Protein AF-A0A8K1FXS6-F1 (afdb_monomer_lite)

InterPro domains:
  IPR003645 Follistatin-like, N-terminal [SM00274] (7-29)
  IPR003645 Follistatin-like, N-terminal [SM00274] (39-61)
  IPR003645 Follistatin-like, N-terminal [SM00274] (67-89)
  IPR003645 Follistatin-like, N-terminal [SM00274] (94-116)
  IPR003645 Follistatin-like, N-terminal [SM00274] (134-156)
  IPR003645 Follistatin-like, N-terminal [SM00274] (166-187)
  IPR036773 TGF-beta binding (TB) domain superfamily [G3DSA:3.90.290.10] (1-36)
  IPR036773 TGF-beta binding (TB) domain superfamily [G3DSA:3.90.290.10] (83-121)
  IPR036773 TGF-beta binding (TB) domain superfamily [G3DSA:3.90.290.10] (122-161)

Sequence (187 aa):
CVHQRPSCHDVQCAKDTTCQMVSGHPQCVQTKTSIRRPSCSDLHCPQGTQCQMTNGWPQCCVHQRPSCHDVQCPKDTRCQMTNGWPQCVHHPPSCQDIQCPKGYSCQMTNGWPRCVQTKTSIRRPSCHDVQRPSCRDVQCSKDTRCQMVTGWPRCVATKVTPRRPSCTDHHCPQETSCQMTNGWPQC

Foldseek 3Di:
DPPDQADCPPDDDDPQWDWDQDPRHTDTDRNPPPVPADAQVNDDAPPQWDWDQDPNHTDTHRPDADDQVNDDEDPQWGWDQDPSHTDTHHQADDQVNDDEPPQWHWDQDPNHIDTDGPPPPPPVCDPVNPDQADQPPDDDDPQWGWDQDPSHTDTDGDPPPPDQEDQVVDDDPPPDGWDADPSHTDD

Secondary structure (DSSP, 8-state):
---PPP-GGG--PPTTEEEEEETTEEEEEE-----PPP-TTS--PPTTEEEEEETTEEEEEESS---TTS--PPTTEEEEEETTEEEEEEPPP-TTS--PPTTEEEEEETTEEEEEEP--------TTTSPPP-GGG--PPTTEEEEEETTEEEEEE---PPPPP-TTS-PPPTT---EEETTEEE-

pLDDT: mean 78.09, std 11.08, range [41.69, 92.38]

Structure (mmCIF, N/CA/C/O backbone):
data_AF-A0A8K1FXS6-F1
#
_entry.id   AF-A0A8K1FXS6-F1
#
loop_
_atom_site.group_PDB
_atom_site.id
_atom_site.type_symbol
_atom_site.label_atom_id
_atom_site.label_alt_id
_atom_site.label_comp_id
_atom_site.label_asym_id
_atom_site.label_entity_id
_atom_site.label_seq_id
_atom_site.pdbx_PDB_ins_code
_atom_site.Cartn_x
_atom_site.Cartn_y
_atom_site.Cartn_z
_atom_site.occupancy
_atom_site.B_iso_or_equiv
_atom_site.auth_seq_id
_atom_site.auth_comp_id
_atom_site.auth_asym_id
_atom_site.auth_atom_id
_atom_site.pdbx_PDB_model_num
ATOM 1 N N . CYS A 1 1 ? 53.345 35.004 -63.870 1.00 41.69 1 CYS A N 1
ATOM 2 C CA . CYS A 1 1 ? 52.372 34.409 -62.929 1.00 41.69 1 CYS A CA 1
ATOM 3 C C . CYS A 1 1 ? 51.323 33.654 -63.733 1.00 41.69 1 CYS A C 1
ATOM 5 O O . CYS A 1 1 ? 50.548 34.297 -64.431 1.00 41.69 1 CYS A O 1
ATOM 7 N N . VAL A 1 2 ? 51.337 32.319 -63.718 1.00 46.56 2 VAL A N 1
ATOM 8 C CA . VAL A 1 2 ? 50.310 31.520 -64.405 1.00 46.56 2 VAL A CA 1
ATOM 9 C C . VAL A 1 2 ? 49.003 31.720 -63.640 1.00 46.56 2 VAL A C 1
ATOM 11 O O . VAL A 1 2 ? 48.918 31.352 -62.473 1.00 46.56 2 VAL A O 1
ATOM 14 N N . HIS A 1 3 ? 48.020 32.377 -64.255 1.00 48.41 3 HIS A N 1
ATOM 15 C CA . HIS A 1 3 ? 46.687 32.526 -63.673 1.00 48.41 3 HIS A CA 1
ATOM 16 C C . HIS A 1 3 ? 46.016 31.147 -63.640 1.00 48.41 3 HIS A C 1
ATOM 18 O O . HIS A 1 3 ? 45.453 30.700 -64.639 1.00 48.41 3 HIS A O 1
ATOM 24 N N . GLN A 1 4 ? 46.105 30.448 -62.506 1.00 59.00 4 GLN A N 1
ATOM 25 C CA . GLN A 1 4 ? 45.271 29.277 -62.256 1.00 59.00 4 GLN A CA 1
ATOM 26 C C . GLN A 1 4 ? 43.813 29.739 -62.225 1.00 59.00 4 GLN A C 1
ATOM 28 O O . GLN A 1 4 ? 43.447 30.639 -61.469 1.00 59.00 4 GLN A O 1
ATOM 33 N N . ARG A 1 5 ? 42.986 29.157 -63.099 1.00 63.69 5 ARG A N 1
ATOM 34 C CA . ARG A 1 5 ? 41.542 29.400 -63.098 1.00 63.69 5 ARG A CA 1
ATOM 35 C C . ARG A 1 5 ? 40.983 28.969 -61.736 1.00 63.69 5 ARG A C 1
ATOM 37 O O . ARG A 1 5 ? 41.208 27.818 -61.361 1.00 63.69 5 ARG A O 1
ATOM 44 N N . PRO A 1 6 ? 40.257 29.840 -61.014 1.00 69.75 6 PRO A N 1
ATOM 45 C CA . PRO A 1 6 ? 39.664 29.462 -59.740 1.00 69.75 6 PRO A CA 1
ATOM 46 C C . PRO A 1 6 ? 38.672 28.313 -59.966 1.00 69.75 6 PRO A C 1
ATOM 48 O O . PRO A 1 6 ? 37.778 28.405 -60.808 1.00 69.75 6 PRO A O 1
ATOM 51 N N . SER A 1 7 ? 38.877 27.203 -59.255 1.00 77.00 7 SER A N 1
ATOM 52 C CA . SER A 1 7 ? 38.075 25.983 -59.367 1.00 77.00 7 SER A CA 1
ATOM 53 C C . SER A 1 7 ? 37.846 25.372 -57.986 1.00 77.00 7 SER A C 1
ATOM 55 O O . SER A 1 7 ? 38.595 25.638 -57.049 1.00 77.00 7 SER A O 1
ATOM 57 N N . CYS A 1 8 ? 36.830 24.522 -57.858 1.00 81.75 8 CYS A N 1
ATOM 58 C CA . CYS A 1 8 ? 36.541 23.810 -56.613 1.00 81.75 8 CYS A CA 1
ATOM 59 C C . CYS A 1 8 ? 37.531 22.675 -56.289 1.00 81.75 8 CYS A C 1
ATOM 61 O O . CYS A 1 8 ? 37.320 21.973 -55.305 1.00 81.75 8 CYS A O 1
ATOM 63 N N . HIS A 1 9 ? 38.583 22.467 -57.093 1.00 78.25 9 HIS A N 1
ATOM 64 C CA . HIS A 1 9 ? 39.489 21.328 -56.927 1.00 78.25 9 HIS A CA 1
ATOM 65 C C . HIS A 1 9 ? 40.251 21.357 -55.591 1.00 78.25 9 HIS A C 1
ATOM 67 O O . HIS A 1 9 ? 40.415 20.307 -54.972 1.00 78.25 9 HIS A O 1
ATOM 73 N N . ASP A 1 10 ? 40.626 22.554 -55.131 1.00 74.25 10 ASP A N 1
ATOM 74 C CA . ASP A 1 10 ? 41.446 22.763 -53.929 1.00 74.25 10 ASP A CA 1
ATOM 75 C C . ASP A 1 10 ? 40.655 23.377 -52.756 1.00 74.25 10 ASP A C 1
ATOM 77 O O . ASP A 1 10 ? 41.226 23.764 -51.737 1.00 74.25 10 ASP A O 1
ATOM 81 N N . VAL A 1 11 ? 39.327 23.489 -52.880 1.00 78.81 11 VAL A N 1
ATOM 82 C CA . VAL A 1 11 ? 38.473 24.123 -51.864 1.00 78.81 11 VAL A CA 1
ATOM 83 C C . VAL A 1 11 ? 37.889 23.066 -50.931 1.00 78.81 11 VAL A C 1
ATOM 85 O O . VAL A 1 11 ? 36.995 22.307 -51.297 1.00 78.81 11 VAL A O 1
ATOM 88 N N . GLN A 1 12 ? 38.378 23.044 -49.694 1.00 81.06 12 GLN A N 1
ATOM 89 C CA . GLN A 1 12 ? 37.851 22.210 -48.614 1.00 81.06 12 GLN A CA 1
ATOM 90 C C . GLN A 1 12 ? 36.718 22.962 -47.901 1.00 81.06 12 GLN A C 1
ATOM 92 O O . GLN A 1 12 ? 36.955 23.962 -47.225 1.00 81.06 12 GLN A O 1
ATOM 97 N N . CYS A 1 13 ? 35.482 22.492 -48.056 1.00 81.75 13 CYS A N 1
ATOM 98 C CA . CYS A 1 13 ? 34.316 23.067 -47.388 1.00 81.75 13 CYS A CA 1
ATOM 99 C C . CYS A 1 13 ? 34.024 22.353 -46.053 1.00 81.75 13 CYS A C 1
ATOM 101 O O . CYS A 1 13 ? 34.351 21.180 -45.876 1.00 81.75 13 CYS A O 1
ATOM 103 N N . ALA A 1 14 ? 33.407 23.061 -45.100 1.00 75.19 14 ALA A N 1
ATOM 104 C CA . ALA A 1 14 ? 33.007 22.497 -43.808 1.00 75.19 14 ALA A CA 1
ATOM 105 C C . ALA A 1 14 ? 31.935 21.397 -43.968 1.00 75.19 14 ALA A C 1
ATOM 107 O O . ALA A 1 14 ? 31.250 21.321 -44.992 1.00 75.19 14 ALA A O 1
ATOM 108 N N . LYS A 1 15 ? 31.757 20.555 -42.940 1.00 64.50 15 LYS A N 1
ATOM 109 C CA . LYS A 1 15 ? 30.759 19.471 -42.937 1.00 64.50 15 LYS A CA 1
ATOM 110 C C . LYS A 1 15 ? 29.367 20.017 -43.309 1.00 64.50 15 LYS A C 1
ATOM 112 O O . LYS A 1 15 ? 28.972 21.072 -42.823 1.00 64.50 15 LYS A O 1
ATOM 117 N N . ASP A 1 16 ? 28.672 19.314 -44.204 1.00 69.81 16 ASP A N 1
ATOM 118 C CA . ASP A 1 16 ? 27.353 19.667 -44.763 1.00 69.81 16 ASP A CA 1
ATOM 119 C C . ASP A 1 16 ? 27.324 20.872 -45.732 1.00 69.81 16 ASP A C 1
ATOM 121 O O . ASP A 1 16 ? 26.258 21.339 -46.141 1.00 69.81 16 ASP A O 1
ATOM 125 N N . THR A 1 17 ? 28.480 21.323 -46.228 1.00 77.94 17 THR A N 1
ATOM 126 C CA . THR A 1 17 ? 28.589 22.315 -47.317 1.00 77.94 17 THR A CA 1
ATOM 127 C C . THR A 1 17 ? 29.333 21.734 -48.523 1.00 77.94 17 THR A C 1
ATOM 129 O O . THR A 1 17 ? 30.209 20.888 -48.367 1.00 77.94 17 THR A O 1
ATOM 132 N N . THR A 1 18 ? 28.980 22.163 -49.738 1.00 82.81 18 THR A N 1
ATOM 133 C CA . THR A 1 18 ? 29.603 21.684 -50.985 1.00 82.81 18 THR A CA 1
ATOM 134 C C . THR A 1 18 ? 30.122 22.871 -51.795 1.00 82.81 18 THR A C 1
ATOM 136 O O . THR A 1 18 ? 29.440 23.892 -51.897 1.00 82.81 18 THR A O 1
ATOM 139 N N . CYS A 1 19 ? 31.320 22.753 -52.382 1.00 83.75 19 CYS A N 1
ATOM 140 C CA . CYS A 1 19 ? 31.863 23.793 -53.258 1.00 83.75 19 CYS A CA 1
ATOM 141 C C . CYS A 1 19 ? 31.104 23.822 -54.589 1.00 83.75 19 CYS A C 1
ATOM 143 O O . CYS A 1 19 ? 31.014 22.809 -55.284 1.00 83.75 19 CYS A O 1
ATOM 145 N N . GLN A 1 20 ? 30.577 24.988 -54.954 1.00 83.56 20 GLN A N 1
ATOM 146 C CA . GLN A 1 20 ? 29.939 25.240 -56.243 1.00 83.56 20 GLN A CA 1
ATOM 147 C C . GLN A 1 20 ? 30.518 26.500 -56.888 1.00 83.56 20 GLN A C 1
ATOM 149 O O . GLN A 1 20 ? 30.886 27.452 -56.204 1.00 83.56 20 GLN A O 1
ATOM 154 N N . MET A 1 21 ? 30.583 26.519 -58.220 1.00 83.50 21 MET A N 1
ATOM 155 C CA . MET A 1 21 ? 30.962 27.717 -58.970 1.00 83.50 21 MET A CA 1
ATOM 156 C C . MET A 1 21 ? 29.757 28.657 -59.062 1.00 83.50 21 MET A C 1
ATOM 158 O O . MET A 1 21 ? 28.826 28.397 -59.823 1.00 83.50 21 MET A O 1
ATOM 162 N N . VAL A 1 22 ? 29.778 29.754 -58.308 1.00 81.19 22 VAL A N 1
ATOM 163 C CA . VAL A 1 22 ? 28.727 30.781 -58.303 1.00 81.19 22 VAL A CA 1
ATOM 164 C C . VAL A 1 22 ? 29.318 32.065 -58.873 1.00 81.19 22 VAL A C 1
ATOM 166 O O . VAL A 1 22 ? 30.341 32.554 -58.397 1.00 81.19 22 VAL A O 1
ATOM 169 N N . SER A 1 23 ? 28.715 32.596 -59.940 1.00 76.75 23 SER A N 1
ATOM 170 C CA . SER A 1 23 ? 29.189 33.817 -60.617 1.00 76.75 23 SER A CA 1
ATOM 171 C C . SER A 1 23 ? 30.688 33.782 -60.974 1.00 76.75 23 SER A C 1
ATOM 173 O O . SER A 1 23 ? 31.416 34.762 -60.815 1.00 76.75 23 SER A O 1
ATOM 175 N N . GLY A 1 24 ? 31.168 32.620 -61.429 1.00 77.06 24 GLY A N 1
ATOM 176 C CA . GLY A 1 24 ? 32.555 32.427 -61.859 1.00 77.06 24 GLY A CA 1
ATOM 177 C C . GLY A 1 24 ? 33.583 32.245 -60.736 1.00 77.06 24 GLY A C 1
ATOM 178 O O . GLY A 1 24 ? 34.765 32.135 -61.048 1.00 77.06 24 GLY A O 1
ATOM 179 N N . HIS A 1 25 ? 33.165 32.167 -59.467 1.00 80.88 25 HIS A N 1
ATOM 180 C CA . HIS A 1 25 ? 34.053 31.930 -58.322 1.00 80.88 25 HIS A CA 1
ATOM 181 C C . HIS A 1 25 ? 33.599 30.718 -57.489 1.00 80.88 25 HIS A C 1
ATOM 183 O O . HIS A 1 25 ? 32.394 30.494 -57.345 1.00 80.88 25 HIS A O 1
ATOM 189 N N . PRO A 1 26 ? 34.530 29.924 -56.928 1.00 86.00 26 PRO A N 1
ATOM 190 C CA . PRO A 1 26 ? 34.189 28.812 -56.053 1.00 86.00 26 PRO A CA 1
ATOM 191 C C . PRO A 1 26 ? 33.661 29.336 -54.712 1.00 86.00 26 PRO A C 1
ATOM 193 O O . PRO A 1 26 ? 34.324 30.119 -54.033 1.00 86.00 26 PRO A O 1
ATOM 196 N N . GLN A 1 27 ? 32.465 28.900 -54.325 1.00 84.81 27 GLN A N 1
ATOM 197 C CA . GLN A 1 27 ? 31.831 29.233 -53.052 1.00 84.81 27 GLN A CA 1
ATOM 198 C C . GLN A 1 27 ? 31.329 27.958 -52.366 1.00 84.81 27 GLN A C 1
ATOM 200 O O . GLN A 1 27 ? 30.696 27.111 -52.996 1.00 84.81 27 GLN A O 1
ATOM 205 N N . CYS A 1 28 ? 31.586 27.822 -51.062 1.00 85.81 28 CYS A N 1
ATOM 206 C CA . CYS A 1 28 ? 30.977 26.772 -50.248 1.00 85.81 28 CYS A CA 1
ATOM 207 C C . CYS A 1 28 ? 29.534 27.170 -49.942 1.00 85.81 28 CYS A C 1
ATOM 209 O O . CYS A 1 28 ? 29.283 28.063 -49.133 1.00 85.81 28 CYS A O 1
ATOM 211 N N . VAL A 1 29 ? 28.582 26.515 -50.596 1.00 82.25 29 VAL A N 1
ATOM 212 C CA . VAL A 1 29 ? 27.159 26.710 -50.319 1.00 82.25 29 VAL A CA 1
ATOM 213 C C . VAL A 1 29 ? 26.683 25.621 -49.369 1.00 82.25 29 VAL A C 1
ATOM 215 O O . VAL A 1 29 ? 27.203 24.501 -49.389 1.00 82.25 29 VAL A O 1
ATOM 218 N N . GLN A 1 30 ? 25.694 25.930 -48.525 1.00 76.44 30 GLN A N 1
ATOM 219 C CA . GLN A 1 30 ? 25.021 24.883 -47.761 1.00 76.44 30 GLN A CA 1
ATOM 220 C C . GLN A 1 30 ? 24.500 23.852 -48.747 1.00 76.44 30 GLN A C 1
ATOM 222 O O . GLN A 1 30 ? 23.707 24.166 -49.641 1.00 76.44 30 GLN A O 1
ATOM 227 N N . THR A 1 31 ? 24.955 22.614 -48.574 1.00 66.00 31 THR A N 1
ATOM 228 C CA . THR A 1 31 ? 24.268 21.483 -49.171 1.00 66.00 31 THR A CA 1
ATOM 229 C C . THR A 1 31 ? 22.906 21.571 -48.524 1.00 66.00 31 THR A C 1
ATOM 231 O O . THR A 1 31 ? 22.817 21.378 -47.315 1.00 66.00 31 THR A O 1
ATOM 234 N N . LYS A 1 32 ? 21.876 22.008 -49.264 1.00 55.59 32 LYS A N 1
ATOM 235 C CA . LYS A 1 32 ? 20.504 21.945 -48.769 1.00 55.59 32 LYS A CA 1
ATOM 236 C C . LYS A 1 32 ? 20.341 20.495 -48.373 1.00 55.59 32 LYS A C 1
ATOM 238 O O . LYS A 1 32 ? 20.227 19.640 -49.251 1.00 55.59 32 LYS A O 1
ATOM 243 N N . THR A 1 33 ? 20.450 20.219 -47.078 1.00 54.47 33 THR A N 1
ATOM 244 C CA . THR A 1 33 ? 20.120 18.938 -46.506 1.00 54.47 33 THR A CA 1
ATOM 245 C C . THR A 1 33 ? 18.697 18.772 -46.965 1.00 54.47 33 THR A C 1
ATOM 247 O O . THR A 1 33 ? 17.791 19.497 -46.549 1.00 54.47 33 THR A O 1
ATOM 250 N N . SER A 1 34 ? 18.533 17.928 -47.986 1.00 49.19 34 SER A N 1
ATOM 251 C CA . SER A 1 34 ? 17.238 17.428 -48.383 1.00 49.19 34 SER A CA 1
ATOM 252 C C . SER A 1 34 ? 16.535 17.173 -47.067 1.00 49.19 34 SER A C 1
ATOM 254 O O . SER A 1 34 ? 17.113 16.511 -46.201 1.00 49.19 34 SER A O 1
ATOM 256 N N . ILE A 1 35 ? 15.337 17.724 -46.901 1.00 55.84 35 ILE A N 1
ATOM 257 C CA . ILE A 1 35 ? 14.400 17.329 -45.854 1.00 55.84 35 ILE A CA 1
ATOM 258 C C . ILE A 1 35 ? 14.050 15.868 -46.176 1.00 55.84 35 ILE A C 1
ATOM 260 O O . ILE A 1 35 ? 12.980 15.536 -46.676 1.00 55.84 35 ILE A O 1
ATOM 264 N N . ARG A 1 36 ? 15.043 14.986 -46.070 1.00 65.44 36 ARG A N 1
ATOM 265 C CA . ARG A 1 36 ? 14.941 13.580 -46.356 1.00 65.44 36 ARG A CA 1
ATOM 266 C C . ARG A 1 36 ? 14.265 13.056 -45.119 1.00 65.44 36 ARG A C 1
ATOM 268 O O . ARG A 1 36 ? 14.726 13.281 -44.002 1.00 65.44 36 ARG A O 1
ATOM 275 N N . ARG A 1 37 ? 13.111 12.448 -45.345 1.00 67.25 37 ARG A N 1
ATOM 276 C CA . ARG A 1 37 ? 12.292 11.907 -44.279 1.00 67.25 37 ARG A CA 1
ATOM 277 C C . ARG A 1 37 ? 13.174 10.994 -43.420 1.00 67.25 37 ARG A C 1
ATOM 279 O O . ARG A 1 37 ? 13.813 10.108 -44.002 1.00 67.25 37 ARG A O 1
ATOM 286 N N . PRO A 1 38 ? 13.260 11.233 -42.099 1.00 74.94 38 PRO A N 1
ATOM 287 C CA . PRO A 1 38 ? 14.093 10.412 -41.239 1.00 74.94 38 PRO A CA 1
ATOM 288 C C . PRO A 1 38 ? 13.674 8.954 -41.399 1.00 74.94 38 PRO A C 1
ATOM 290 O O . PRO A 1 38 ? 12.505 8.651 -41.643 1.00 74.94 38 PRO A O 1
ATOM 293 N N . SER A 1 39 ? 14.647 8.061 -41.348 1.00 81.00 39 SER A N 1
ATOM 294 C CA . SER A 1 39 ? 14.469 6.625 -41.544 1.00 81.00 39 SER A CA 1
ATOM 295 C C . SER A 1 39 ? 14.984 5.867 -40.324 1.00 81.00 39 SER A C 1
ATOM 297 O O . SER A 1 39 ? 15.612 6.437 -39.438 1.00 81.00 39 SER A O 1
ATOM 299 N N . CYS A 1 40 ? 14.752 4.556 -40.268 1.00 83.50 40 CYS A N 1
ATOM 300 C CA . CYS A 1 40 ? 15.259 3.723 -39.174 1.00 83.50 40 CYS A CA 1
ATOM 301 C C . CYS A 1 40 ? 16.792 3.673 -39.063 1.00 83.50 40 CYS A C 1
ATOM 303 O O . CYS A 1 40 ? 17.306 3.275 -38.026 1.00 83.50 40 CYS A O 1
ATOM 305 N N . SER A 1 41 ? 17.520 4.098 -40.101 1.00 80.25 41 SER A N 1
ATOM 306 C CA . SER A 1 41 ? 18.969 4.326 -40.047 1.00 80.25 41 SER A CA 1
ATOM 307 C C . SER A 1 41 ? 19.364 5.475 -39.120 1.00 80.25 41 SER A C 1
ATOM 309 O O . SER A 1 41 ? 20.485 5.498 -38.626 1.00 80.25 41 SER A O 1
ATOM 311 N N . ASP A 1 42 ? 18.449 6.419 -38.901 1.00 81.44 42 ASP A N 1
ATOM 312 C CA . ASP A 1 42 ? 18.703 7.671 -38.189 1.00 81.44 42 ASP A CA 1
ATOM 313 C C . ASP A 1 42 ? 18.202 7.601 -36.731 1.00 81.44 42 ASP A C 1
ATOM 315 O O . ASP A 1 42 ? 18.420 8.525 -35.949 1.00 81.44 42 ASP A O 1
ATOM 319 N N . LEU A 1 43 ? 17.518 6.508 -36.359 1.00 81.31 43 LEU A N 1
ATOM 320 C CA . LEU A 1 43 ? 16.860 6.319 -35.068 1.00 81.31 43 LEU A CA 1
ATOM 321 C C . LEU A 1 43 ? 17.440 5.106 -34.329 1.00 81.31 43 LEU A C 1
ATOM 323 O O . LEU A 1 43 ? 17.215 3.960 -34.715 1.00 81.31 43 LEU A O 1
ATOM 327 N N . HIS A 1 44 ? 18.124 5.352 -33.212 1.00 83.69 44 HIS A N 1
ATOM 328 C CA . HIS A 1 44 ? 18.535 4.292 -32.292 1.00 83.69 44 HIS A CA 1
ATOM 329 C C . HIS A 1 44 ? 17.410 3.965 -31.308 1.00 83.69 44 HIS A C 1
ATOM 331 O O . HIS A 1 44 ? 17.036 4.788 -30.474 1.00 83.69 44 HIS A O 1
ATOM 337 N N . CYS A 1 45 ? 16.888 2.744 -31.399 1.00 83.81 45 CYS A N 1
ATOM 338 C CA . CYS A 1 45 ? 15.842 2.252 -30.514 1.00 83.81 45 CYS A CA 1
ATOM 339 C C . CYS A 1 45 ? 16.420 1.621 -29.231 1.00 83.81 45 CYS A C 1
ATOM 341 O O . CYS A 1 45 ? 17.462 0.962 -29.294 1.00 83.81 45 CYS A O 1
ATOM 343 N N . PRO A 1 46 ? 15.769 1.804 -28.065 1.00 77.94 46 PRO A N 1
ATOM 344 C CA . PRO A 1 46 ? 16.182 1.167 -26.816 1.00 77.94 46 PRO A CA 1
ATOM 345 C C . PRO A 1 46 ? 16.075 -0.364 -26.897 1.00 77.94 46 PRO A C 1
ATOM 347 O O . PRO A 1 46 ? 15.322 -0.910 -27.711 1.00 77.94 46 PRO A O 1
ATOM 350 N N . GLN A 1 47 ? 16.817 -1.069 -26.036 1.00 70.38 47 GLN A N 1
ATOM 351 C CA . GLN A 1 47 ? 16.807 -2.535 -26.006 1.00 70.38 47 GLN A CA 1
ATOM 352 C C . GLN A 1 47 ? 15.381 -3.093 -25.856 1.00 70.38 47 GLN A C 1
ATOM 354 O O . GLN A 1 47 ? 14.582 -2.577 -25.079 1.00 70.38 47 GLN A O 1
ATOM 359 N N . GLY A 1 48 ? 15.059 -4.135 -26.630 1.00 68.69 48 GLY A N 1
ATOM 360 C CA . GLY A 1 48 ? 13.719 -4.739 -26.680 1.00 68.69 48 GLY A CA 1
ATOM 361 C C . GLY A 1 48 ? 12.744 -4.076 -27.663 1.00 68.69 48 GLY A C 1
ATOM 362 O O . GLY A 1 48 ? 11.620 -4.552 -27.833 1.00 68.69 48 GLY A O 1
ATOM 363 N N . THR A 1 49 ? 13.164 -3.013 -28.356 1.00 80.00 49 THR A N 1
ATOM 364 C CA . THR A 1 49 ? 12.372 -2.366 -29.411 1.00 80.00 49 THR A CA 1
ATOM 365 C C . THR A 1 49 ? 13.087 -2.425 -30.760 1.00 80.00 49 THR A C 1
ATOM 367 O O . THR A 1 49 ? 14.313 -2.398 -30.836 1.00 80.00 49 THR A O 1
ATOM 370 N N . GLN A 1 50 ? 12.315 -2.534 -31.838 1.00 83.31 50 GLN A N 1
ATOM 371 C CA . GLN A 1 50 ? 12.790 -2.550 -33.214 1.00 83.31 50 GLN A CA 1
ATOM 372 C C . GLN A 1 50 ? 12.227 -1.339 -33.949 1.00 83.31 50 GLN A C 1
ATOM 374 O O . GLN A 1 50 ? 11.048 -1.013 -33.813 1.00 83.31 50 GLN A O 1
ATOM 379 N N . CYS A 1 51 ? 13.060 -0.677 -34.748 1.00 84.75 51 CYS A N 1
ATOM 380 C CA . CYS A 1 51 ? 12.570 0.405 -35.584 1.00 84.75 51 CYS A CA 1
ATOM 381 C C . CYS A 1 51 ? 11.728 -0.139 -36.743 1.00 84.75 51 CYS A C 1
ATOM 383 O O . CYS A 1 51 ? 12.165 -1.026 -37.479 1.00 84.75 51 CYS A O 1
ATOM 385 N N . GLN A 1 52 ? 10.546 0.438 -36.926 1.00 84.81 52 GLN A N 1
ATOM 386 C CA . GLN A 1 52 ? 9.645 0.173 -38.034 1.00 84.81 52 GLN A CA 1
ATOM 387 C C . GLN A 1 52 ? 9.190 1.499 -38.655 1.00 84.81 52 GLN A C 1
ATOM 389 O O . GLN A 1 52 ? 8.981 2.492 -37.963 1.00 84.81 52 GLN A O 1
ATOM 394 N N . MET A 1 53 ? 9.042 1.525 -39.980 1.00 86.25 53 MET A N 1
ATOM 395 C CA . MET A 1 53 ? 8.480 2.678 -40.685 1.00 86.25 53 MET A CA 1
ATOM 396 C C . MET A 1 53 ? 6.950 2.604 -40.645 1.00 86.25 53 MET A C 1
ATOM 398 O O . MET A 1 53 ?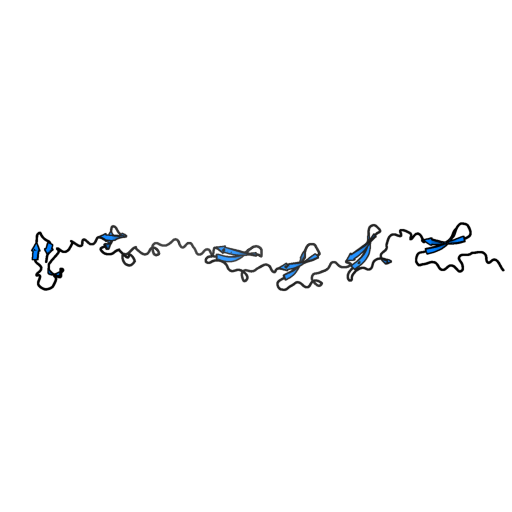 6.362 1.735 -41.288 1.00 86.25 53 MET A O 1
ATOM 402 N N . THR A 1 54 ? 6.303 3.537 -39.949 1.00 82.38 54 THR A N 1
ATOM 403 C CA . THR A 1 54 ? 4.838 3.61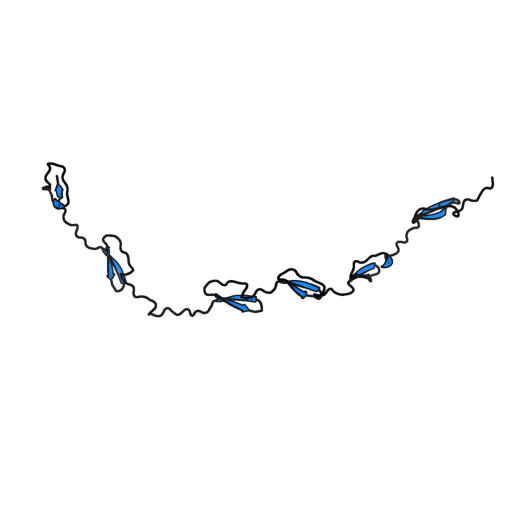2 -39.832 1.00 82.38 54 THR A CA 1
ATOM 404 C C . THR A 1 54 ? 4.356 4.978 -40.302 1.00 82.38 54 THR A C 1
ATOM 406 O O . THR A 1 54 ? 4.873 6.010 -39.881 1.00 82.38 54 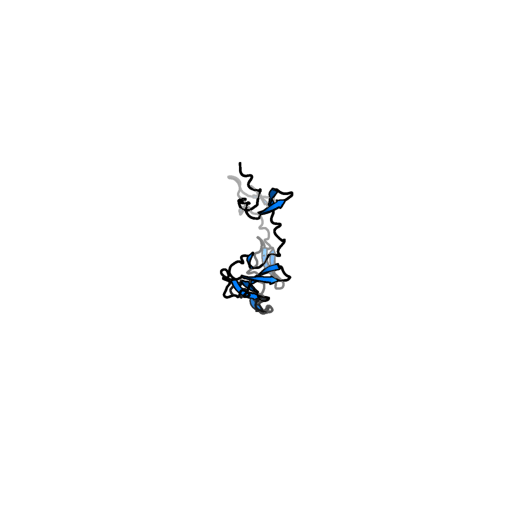THR A O 1
ATOM 409 N N . ASN A 1 55 ? 3.383 5.018 -41.219 1.00 82.06 55 ASN A N 1
ATOM 410 C CA . ASN A 1 55 ? 2.897 6.264 -41.839 1.00 82.06 55 ASN A CA 1
ATOM 411 C C . ASN A 1 55 ? 4.029 7.136 -42.424 1.00 82.06 55 ASN A C 1
ATOM 413 O O . ASN A 1 55 ? 3.941 8.364 -42.486 1.00 82.06 55 ASN A O 1
ATOM 417 N N . GLY A 1 56 ? 5.110 6.476 -42.850 1.00 79.50 56 GLY A N 1
ATOM 418 C CA . GLY A 1 56 ? 6.328 7.072 -43.384 1.00 79.50 56 GLY A CA 1
ATOM 419 C C . GLY A 1 56 ? 7.234 7.767 -42.362 1.00 79.50 56 GLY A C 1
ATOM 420 O O . GLY A 1 56 ? 8.146 8.470 -42.775 1.00 79.50 56 GLY A O 1
ATOM 421 N N . TRP A 1 57 ? 7.026 7.572 -41.062 1.00 81.44 57 TRP A N 1
ATOM 422 C CA . TRP A 1 57 ? 7.945 8.013 -40.010 1.00 81.44 57 TRP A CA 1
ATOM 423 C C . TRP A 1 57 ? 8.539 6.800 -39.273 1.00 81.44 57 TRP A C 1
ATOM 425 O O . TRP A 1 57 ? 7.838 5.801 -39.104 1.00 81.44 57 TRP A O 1
ATOM 435 N N . PRO A 1 58 ? 9.810 6.851 -38.840 1.00 87.12 58 PRO A N 1
ATOM 436 C CA . PRO A 1 58 ? 10.422 5.772 -38.081 1.00 87.12 58 PRO A CA 1
ATOM 437 C C . PRO A 1 58 ? 9.879 5.787 -36.648 1.00 87.12 58 PRO A C 1
ATOM 439 O O . PRO A 1 58 ? 9.878 6.824 -35.984 1.00 87.12 58 PRO A O 1
ATOM 442 N N . GLN A 1 59 ? 9.413 4.639 -36.166 1.00 83.88 59 GLN A N 1
ATOM 443 C CA . GLN A 1 59 ? 8.954 4.437 -34.795 1.00 83.88 59 GLN A CA 1
ATOM 444 C C . GLN A 1 59 ? 9.638 3.214 -34.188 1.00 83.88 59 GLN A C 1
ATOM 446 O O . GLN A 1 59 ? 9.779 2.184 -34.842 1.00 83.88 59 GLN A O 1
ATOM 451 N N . CYS A 1 60 ? 10.027 3.307 -32.918 1.00 86.12 60 CYS A N 1
ATOM 452 C CA . CYS A 1 60 ? 10.489 2.152 -32.156 1.00 86.12 60 CYS A CA 1
ATOM 453 C C . CYS A 1 60 ? 9.278 1.364 -31.657 1.00 86.12 60 CYS A C 1
ATOM 455 O O . CYS A 1 60 ? 8.580 1.788 -30.736 1.00 86.12 60 CYS A O 1
ATOM 457 N N . CYS A 1 61 ? 9.021 0.223 -32.282 1.00 78.88 61 CYS A N 1
ATOM 458 C CA . CYS A 1 61 ? 7.951 -0.686 -31.911 1.00 78.88 61 CYS A CA 1
ATOM 459 C C . CYS A 1 61 ? 8.515 -1.804 -31.037 1.00 78.88 61 CYS A C 1
ATOM 461 O O . CYS A 1 61 ? 9.607 -2.318 -31.272 1.00 78.88 61 CYS A O 1
ATOM 463 N N . VAL A 1 62 ? 7.775 -2.200 -30.008 1.00 74.31 62 VAL A N 1
ATOM 464 C CA . VAL A 1 62 ? 8.161 -3.348 -29.188 1.00 74.31 62 VAL A CA 1
ATOM 465 C C . VAL A 1 62 ? 7.916 -4.615 -30.017 1.00 74.31 62 VAL A C 1
ATOM 467 O O . VAL A 1 62 ? 6.779 -4.880 -30.402 1.00 74.31 62 VAL A O 1
ATOM 470 N N . HIS A 1 63 ? 8.973 -5.378 -30.316 1.00 65.44 63 HIS A N 1
ATOM 471 C CA . HIS A 1 63 ? 8.879 -6.589 -31.148 1.00 65.44 63 HIS A CA 1
ATOM 472 C C . HIS A 1 63 ? 8.119 -7.719 -30.429 1.00 65.44 63 HIS A C 1
ATOM 474 O O . HIS A 1 63 ? 7.476 -8.548 -31.068 1.00 65.44 63 HIS A O 1
ATOM 480 N N . GLN A 1 64 ? 8.157 -7.737 -29.092 1.00 65.88 64 GLN A N 1
ATOM 481 C CA . GLN A 1 64 ? 7.449 -8.708 -28.261 1.00 65.88 64 GLN A CA 1
ATOM 482 C C . GLN A 1 64 ? 6.727 -7.992 -27.129 1.00 65.88 64 GLN A C 1
ATOM 484 O O . GLN A 1 64 ? 7.343 -7.300 -26.324 1.00 65.88 64 GLN A O 1
ATOM 489 N N . ARG A 1 65 ? 5.404 -8.149 -27.072 1.00 69.38 65 ARG A N 1
ATOM 490 C CA . ARG A 1 65 ? 4.600 -7.623 -25.967 1.00 69.38 65 ARG A CA 1
ATOM 491 C C . ARG A 1 65 ? 5.195 -8.156 -24.655 1.00 69.38 65 ARG A C 1
ATOM 493 O O . ARG A 1 65 ? 5.316 -9.377 -24.546 1.00 69.38 65 ARG A O 1
ATOM 500 N N . PRO A 1 66 ? 5.580 -7.289 -23.701 1.00 74.00 66 PRO A N 1
ATOM 501 C CA . PRO A 1 66 ? 6.182 -7.753 -22.462 1.00 74.00 66 PRO A CA 1
ATOM 502 C C . PRO A 1 66 ? 5.219 -8.705 -21.757 1.00 74.00 66 PRO A C 1
ATOM 504 O O . PRO A 1 66 ? 3.998 -8.550 -21.832 1.00 74.00 66 PRO A O 1
ATOM 507 N N . SER A 1 67 ? 5.774 -9.712 -21.103 1.00 82.12 67 SER A N 1
ATOM 508 C CA . SER A 1 67 ? 5.036 -10.750 -20.399 1.00 82.12 67 SER A CA 1
ATOM 509 C C . SER A 1 67 ? 5.335 -10.695 -18.904 1.00 82.12 67 SER A C 1
ATOM 511 O O . SER A 1 67 ? 6.238 -9.994 -18.451 1.00 82.12 67 SER A O 1
ATOM 513 N N . CYS A 1 68 ? 4.604 -11.472 -18.107 1.00 87.06 68 CYS A N 1
ATOM 514 C CA . CYS A 1 68 ? 4.916 -11.606 -16.686 1.00 87.06 68 CYS A CA 1
ATOM 515 C C . CYS A 1 68 ? 6.257 -12.299 -16.395 1.00 87.06 68 CYS A C 1
ATOM 517 O O . CYS A 1 68 ? 6.702 -12.254 -15.253 1.00 87.06 68 CYS A O 1
ATOM 519 N N . HIS A 1 69 ? 6.911 -12.909 -17.392 1.00 82.69 69 HIS A N 1
ATOM 520 C CA . HIS A 1 69 ? 8.289 -13.386 -17.243 1.00 82.69 69 HIS A CA 1
ATOM 521 C C . HIS A 1 69 ? 9.306 -12.239 -17.231 1.00 82.69 69 HIS A C 1
ATOM 523 O O . HIS A 1 69 ? 10.361 -12.375 -16.620 1.00 82.69 69 HIS A O 1
ATOM 529 N N . ASP A 1 70 ? 8.967 -11.110 -17.855 1.00 81.44 70 ASP A N 1
ATOM 530 C CA . ASP A 1 70 ? 9.855 -9.956 -18.016 1.00 81.44 70 ASP A CA 1
ATOM 531 C C . ASP A 1 70 ? 9.696 -8.930 -16.879 1.00 81.44 70 ASP A C 1
ATOM 533 O O . ASP A 1 70 ? 10.432 -7.947 -16.812 1.00 81.44 70 ASP A O 1
ATOM 537 N N . VAL A 1 71 ? 8.716 -9.129 -15.987 1.00 83.75 71 VAL A N 1
ATOM 538 C CA . VAL A 1 71 ? 8.340 -8.171 -14.940 1.00 83.75 71 VAL A CA 1
ATOM 539 C C . VAL A 1 71 ? 8.528 -8.777 -13.557 1.00 83.75 71 VAL A C 1
ATOM 541 O O . VAL A 1 71 ? 7.842 -9.721 -13.167 1.00 83.75 71 VAL A O 1
ATOM 544 N N . GLN A 1 72 ? 9.410 -8.165 -12.770 1.00 88.00 72 GLN A N 1
ATOM 545 C CA . GLN A 1 72 ? 9.611 -8.511 -11.368 1.00 88.00 72 GLN A CA 1
ATOM 546 C C . GLN A 1 72 ? 8.764 -7.595 -10.483 1.00 88.00 72 GLN A C 1
ATOM 548 O O . GLN A 1 72 ? 9.027 -6.401 -10.355 1.00 88.00 72 GLN A O 1
ATOM 553 N N . CYS A 1 73 ? 7.712 -8.161 -9.895 1.00 89.06 73 CYS A N 1
ATOM 554 C CA . CYS A 1 73 ? 6.797 -7.423 -9.035 1.00 89.06 73 CYS A CA 1
ATOM 555 C C . CYS A 1 73 ? 7.336 -7.289 -7.597 1.00 89.06 73 CYS A C 1
ATOM 557 O O . CYS A 1 73 ? 8.007 -8.202 -7.107 1.00 89.06 73 CYS A O 1
ATOM 559 N N . PRO A 1 74 ? 7.050 -6.171 -6.901 1.00 86.44 74 PRO A N 1
ATOM 560 C CA . PRO A 1 74 ? 7.431 -5.980 -5.504 1.00 86.44 74 PRO A CA 1
ATOM 561 C C . PRO A 1 74 ? 6.775 -7.015 -4.578 1.00 86.44 74 PRO A C 1
ATOM 563 O O . PRO A 1 74 ? 5.796 -7.678 -4.938 1.00 86.44 74 PRO A O 1
ATOM 566 N N . LYS A 1 75 ? 7.312 -7.142 -3.359 1.00 78.75 75 LYS A N 1
ATOM 567 C CA . LYS A 1 75 ? 6.819 -8.089 -2.349 1.00 78.75 75 LYS A CA 1
ATOM 568 C C . LYS A 1 75 ? 5.303 -7.921 -2.138 1.00 78.75 75 LYS A C 1
ATOM 570 O O . LYS A 1 75 ? 4.790 -6.806 -2.176 1.00 78.75 75 LYS A O 1
ATOM 575 N N . ASP A 1 76 ? 4.601 -9.041 -1.980 1.00 78.38 76 ASP A N 1
ATOM 576 C CA . ASP A 1 76 ? 3.144 -9.126 -1.777 1.00 78.38 76 ASP A CA 1
ATOM 577 C C . ASP A 1 76 ? 2.268 -8.719 -2.983 1.00 78.38 76 ASP A C 1
ATOM 579 O O . ASP A 1 76 ? 1.036 -8.690 -2.891 1.00 78.38 76 ASP A O 1
ATOM 583 N N . THR A 1 77 ? 2.872 -8.518 -4.157 1.00 85.81 77 THR A N 1
ATOM 584 C CA . THR A 1 77 ? 2.165 -8.382 -5.440 1.00 85.81 77 THR A CA 1
ATOM 585 C C . THR A 1 77 ? 2.506 -9.541 -6.378 1.00 85.81 77 THR A C 1
ATOM 587 O O . THR A 1 77 ? 3.566 -10.154 -6.266 1.00 85.81 77 THR A O 1
ATOM 590 N N . ARG A 1 78 ? 1.598 -9.885 -7.294 1.00 87.31 78 ARG A N 1
ATOM 591 C CA . ARG A 1 78 ? 1.825 -10.877 -8.353 1.00 87.31 78 ARG A CA 1
ATOM 592 C C . ARG A 1 78 ? 1.665 -10.220 -9.714 1.00 87.31 78 ARG A C 1
ATOM 594 O O . ARG A 1 78 ? 0.835 -9.325 -9.866 1.00 87.31 78 ARG A O 1
ATOM 601 N N . CYS A 1 79 ? 2.397 -10.702 -10.711 1.00 88.31 79 CYS A N 1
ATOM 602 C CA . CYS A 1 79 ? 2.153 -10.271 -12.078 1.00 88.31 79 CYS A CA 1
ATOM 603 C C . CYS A 1 79 ? 0.894 -10.945 -12.639 1.00 88.31 79 CYS A C 1
ATOM 605 O O . CYS A 1 79 ? 0.716 -12.158 -12.515 1.00 88.31 79 CYS A O 1
ATOM 607 N N . GLN A 1 80 ? 0.028 -10.155 -13.265 1.00 89.31 80 GLN A N 1
ATOM 608 C CA . GLN A 1 80 ? -1.156 -10.597 -13.987 1.00 89.31 80 GLN A CA 1
ATOM 609 C C . GLN A 1 80 ? -1.204 -9.909 -15.354 1.00 89.31 80 GLN A C 1
ATOM 611 O O . GLN A 1 80 ? -0.940 -8.715 -15.469 1.00 89.31 80 GLN A O 1
ATOM 616 N N . MET A 1 81 ? -1.559 -10.658 -16.399 1.00 88.75 81 MET A N 1
ATOM 617 C CA . MET A 1 81 ? -1.788 -10.088 -17.727 1.00 88.75 81 MET A CA 1
ATOM 618 C C . MET A 1 81 ? -3.182 -9.453 -17.790 1.00 88.75 81 MET A C 1
ATOM 620 O O . MET A 1 81 ? -4.185 -10.159 -17.693 1.00 88.75 81 MET A O 1
ATOM 624 N N . THR A 1 82 ? -3.244 -8.143 -18.019 1.00 84.50 82 THR A N 1
ATOM 625 C CA . THR A 1 82 ? -4.488 -7.373 -18.169 1.00 84.50 82 THR A CA 1
ATOM 626 C C . THR A 1 82 ? -4.441 -6.604 -19.487 1.00 84.50 82 THR A C 1
ATOM 628 O O . THR A 1 82 ? -3.487 -5.879 -19.755 1.00 84.50 82 THR A O 1
ATOM 631 N N . ASN A 1 83 ? -5.450 -6.761 -20.351 1.00 83.44 83 ASN A N 1
ATOM 632 C CA . ASN A 1 83 ? -5.508 -6.109 -21.674 1.00 83.44 83 ASN A CA 1
ATOM 633 C C . ASN A 1 83 ? -4.247 -6.327 -22.545 1.00 83.44 83 ASN A C 1
ATOM 635 O O . ASN A 1 83 ? -3.847 -5.469 -23.336 1.00 83.44 83 ASN A O 1
ATOM 639 N N . GLY A 1 84 ? -3.606 -7.490 -22.396 1.00 80.56 84 GLY A N 1
ATOM 640 C CA . GLY A 1 84 ? -2.381 -7.842 -23.117 1.00 80.56 84 GLY A CA 1
ATOM 641 C C . GLY A 1 84 ? -1.113 -7.149 -22.608 1.00 80.56 84 GLY A C 1
ATOM 642 O O . GLY A 1 84 ? -0.122 -7.149 -23.331 1.00 80.56 84 GLY A O 1
ATOM 643 N N . TRP A 1 85 ? -1.134 -6.571 -21.404 1.00 83.12 85 TRP A N 1
ATOM 644 C CA . TRP A 1 85 ? 0.031 -5.992 -20.734 1.00 83.12 85 TRP A CA 1
ATOM 645 C C . TRP A 1 85 ? 0.201 -6.578 -19.322 1.00 83.12 85 TRP A C 1
ATOM 647 O O . TRP A 1 85 ? -0.800 -6.828 -18.648 1.00 83.12 85 TRP A O 1
ATOM 657 N N . PRO A 1 86 ? 1.440 -6.804 -18.855 1.00 89.75 86 PRO A N 1
ATOM 658 C CA . PRO A 1 86 ? 1.705 -7.294 -17.510 1.00 89.75 86 PRO A CA 1
ATOM 659 C C . PRO A 1 86 ? 1.491 -6.169 -16.490 1.00 89.75 86 PRO A C 1
ATOM 661 O O . PRO A 1 86 ? 1.987 -5.056 -16.658 1.00 89.75 86 PRO A O 1
ATOM 664 N N . GLN A 1 87 ? 0.758 -6.459 -15.419 1.00 88.88 87 GLN A N 1
ATOM 665 C CA . GLN A 1 87 ? 0.522 -5.554 -14.296 1.00 88.88 87 GLN A CA 1
ATOM 666 C C . GLN A 1 87 ? 0.803 -6.268 -12.975 1.00 88.88 87 GLN A C 1
ATOM 668 O O . GLN A 1 87 ? 0.389 -7.409 -12.778 1.00 88.88 87 GLN A O 1
ATOM 673 N N . CYS A 1 88 ? 1.470 -5.584 -12.046 1.00 90.12 88 CYS A N 1
ATOM 674 C CA . CYS A 1 88 ? 1.631 -6.069 -10.679 1.00 90.12 88 CYS A CA 1
ATOM 675 C C . CYS A 1 88 ? 0.382 -5.728 -9.866 1.00 90.12 88 CYS A C 1
ATOM 677 O O . CYS A 1 88 ? 0.074 -4.556 -9.655 1.00 90.12 88 CYS A O 1
ATOM 679 N N . VAL A 1 89 ? -0.336 -6.750 -9.412 1.00 88.44 89 VAL A N 1
ATOM 680 C CA . VAL A 1 89 ? -1.551 -6.610 -8.603 1.00 88.44 89 VAL A CA 1
ATOM 681 C C . VAL A 1 89 ? -1.320 -7.183 -7.212 1.00 88.44 89 VAL A C 1
ATOM 683 O O . VAL A 1 89 ? -0.598 -8.167 -7.045 1.00 88.44 89 VAL A O 1
ATOM 686 N N . HIS A 1 90 ? -1.931 -6.580 -6.196 1.00 84.12 90 HIS A N 1
ATOM 687 C CA . HIS A 1 90 ? -1.885 -7.128 -4.843 1.00 84.12 90 HIS A CA 1
ATOM 688 C C . HIS A 1 90 ? -2.588 -8.483 -4.782 1.00 84.12 90 HIS A C 1
ATOM 690 O O . HIS A 1 90 ? -3.553 -8.739 -5.509 1.00 84.12 90 HIS A O 1
ATOM 696 N N . HIS A 1 91 ? -2.107 -9.356 -3.897 1.00 75.12 91 HIS A N 1
ATOM 697 C CA . HIS A 1 91 ? -2.854 -10.559 -3.564 1.00 75.12 91 HIS A CA 1
ATOM 698 C C . HIS A 1 91 ? -4.238 -10.149 -3.042 1.00 75.12 91 HIS A C 1
ATOM 700 O O . HIS A 1 91 ? -4.317 -9.250 -2.201 1.00 75.12 91 HIS A O 1
ATOM 706 N N . PRO A 1 92 ? -5.328 -10.768 -3.535 1.00 72.00 92 PRO A N 1
ATOM 707 C CA . PRO A 1 92 ? -6.633 -10.572 -2.931 1.00 72.00 92 PRO A CA 1
ATOM 708 C C . PRO A 1 92 ? -6.517 -10.921 -1.443 1.00 72.00 92 PRO A C 1
ATOM 710 O O . PRO A 1 92 ? -5.985 -11.994 -1.137 1.00 72.00 92 PRO A O 1
ATOM 713 N N . PRO A 1 93 ? -6.962 -10.041 -0.531 1.00 79.12 93 PRO A N 1
ATOM 714 C CA . PRO A 1 93 ? -6.916 -10.336 0.891 1.00 79.12 93 PRO A CA 1
ATOM 715 C C . PRO A 1 93 ? -7.742 -11.593 1.178 1.00 79.12 93 PRO A C 1
ATOM 717 O O . PRO A 1 93 ? -8.714 -11.898 0.488 1.00 79.12 93 PRO A O 1
ATOM 720 N N . SER A 1 94 ? -7.358 -12.333 2.203 1.00 86.31 94 SER A N 1
ATOM 721 C CA . SER A 1 94 ? -8.036 -13.534 2.671 1.00 86.31 94 SER A CA 1
ATOM 722 C C . SER A 1 94 ? -8.638 -13.307 4.057 1.00 86.31 94 SER A C 1
ATOM 724 O O . SER A 1 94 ? -8.414 -12.286 4.707 1.00 86.31 94 SER A O 1
ATOM 726 N N . CYS A 1 95 ? -9.395 -14.284 4.555 1.00 88.94 95 CYS A N 1
ATOM 727 C CA . CYS A 1 95 ? -9.891 -14.244 5.930 1.00 88.94 95 CYS A CA 1
ATOM 728 C C . CYS A 1 95 ? -8.791 -14.338 6.999 1.00 88.94 95 CYS A C 1
ATOM 730 O O . CYS A 1 95 ? -9.081 -14.089 8.163 1.00 88.94 95 CYS A O 1
ATOM 732 N N . GLN A 1 96 ? -7.557 -14.699 6.629 1.00 85.25 96 GLN A N 1
ATOM 733 C CA . GLN A 1 96 ? -6.409 -14.662 7.540 1.00 85.25 96 GLN A CA 1
ATOM 734 C C . GLN A 1 96 ? -5.865 -13.236 7.700 1.00 85.25 96 GLN A C 1
ATOM 736 O O . GLN A 1 96 ? -5.292 -12.912 8.736 1.00 85.25 96 GLN A O 1
ATOM 741 N N . ASP A 1 97 ? -6.097 -12.379 6.702 1.00 85.62 97 ASP A N 1
ATOM 742 C CA . ASP A 1 97 ? -5.562 -11.017 6.641 1.00 85.62 97 ASP A CA 1
ATOM 743 C C . ASP A 1 97 ? -6.472 -9.984 7.322 1.00 85.62 97 ASP A C 1
ATOM 745 O O . ASP A 1 97 ? -6.081 -8.830 7.491 1.00 85.62 97 ASP A O 1
ATOM 749 N N . ILE A 1 98 ? -7.695 -10.370 7.712 1.00 87.81 98 ILE A N 1
ATOM 750 C CA . ILE A 1 98 ? -8.677 -9.460 8.311 1.00 87.81 98 ILE A CA 1
ATOM 751 C C . ILE A 1 98 ? -9.195 -9.973 9.655 1.00 87.81 98 ILE A C 1
ATOM 753 O O . ILE A 1 98 ? -9.426 -11.164 9.846 1.00 87.81 98 ILE A O 1
ATOM 757 N N . GLN A 1 99 ? -9.438 -9.048 10.583 1.00 90.44 99 GLN A N 1
ATOM 758 C CA . GLN A 1 99 ? -10.029 -9.340 11.888 1.00 90.44 99 GLN A CA 1
ATOM 759 C C . GLN A 1 99 ? -11.477 -8.850 11.927 1.00 90.44 99 GLN A C 1
ATOM 761 O O . GLN A 1 99 ? -11.740 -7.657 11.771 1.00 90.44 99 GLN A O 1
ATOM 766 N N . CYS A 1 100 ? -12.422 -9.768 12.139 1.00 90.56 100 CYS A N 1
ATOM 767 C CA . CYS A 1 100 ? -13.837 -9.425 12.261 1.00 90.56 100 CYS A CA 1
ATOM 768 C C . CYS A 1 100 ? -14.209 -9.056 13.711 1.00 90.56 100 CYS A C 1
ATOM 770 O O . CYS A 1 100 ? -13.678 -9.643 14.656 1.00 90.56 100 CYS A O 1
ATOM 772 N N . PRO A 1 101 ? -15.143 -8.109 13.916 1.00 86.75 101 PRO A N 1
ATOM 773 C CA . PRO A 1 101 ? -15.635 -7.758 15.246 1.00 86.75 101 PRO A CA 1
ATOM 774 C C . PRO A 1 101 ? -16.359 -8.933 15.926 1.00 86.75 101 PRO A C 1
ATOM 776 O O . PRO A 1 101 ? -16.840 -9.859 15.269 1.00 86.75 101 PRO A O 1
ATOM 779 N N . LYS A 1 102 ? -16.478 -8.888 17.263 1.00 81.12 102 LYS A N 1
ATOM 780 C CA . LYS A 1 102 ? -17.165 -9.933 18.047 1.00 81.12 102 LYS A CA 1
ATOM 781 C C . LYS A 1 102 ? -18.591 -10.165 17.524 1.00 81.12 102 LYS A C 1
ATOM 783 O O . LYS A 1 102 ? -19.355 -9.217 17.367 1.00 81.12 102 LYS A O 1
ATOM 788 N N . GLY A 1 103 ? -18.951 -11.429 17.288 1.00 83.12 103 GLY A N 1
ATOM 789 C CA . GLY A 1 103 ? -20.254 -11.820 16.728 1.00 83.12 103 GLY A CA 1
ATOM 790 C C . GLY 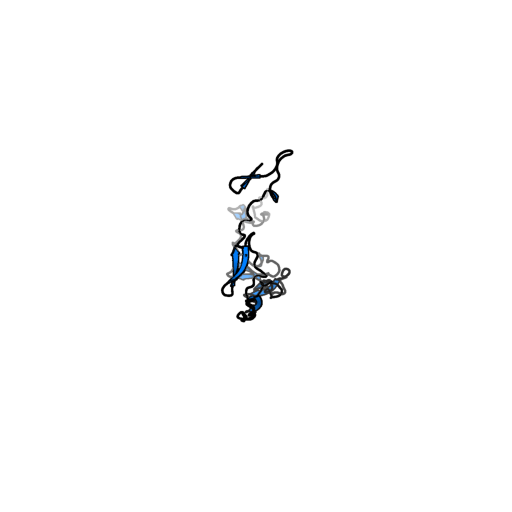A 1 103 ? -20.321 -11.838 15.193 1.00 83.12 103 GLY A C 1
ATOM 791 O O . GLY A 1 103 ? -21.398 -12.051 14.634 1.00 83.12 103 GLY A O 1
ATOM 792 N N . TYR A 1 104 ? -19.191 -11.638 14.510 1.00 88.75 104 TYR A N 1
ATOM 793 C CA . TYR A 1 104 ? -19.051 -11.800 13.066 1.00 88.75 104 TYR A CA 1
ATOM 794 C C . TYR A 1 104 ? -17.962 -12.834 12.759 1.00 88.75 104 TYR A C 1
ATOM 796 O O . TYR A 1 104 ? -16.937 -12.890 13.432 1.00 88.75 104 TYR A O 1
ATOM 804 N N . SER A 1 105 ? -18.176 -13.642 11.725 1.00 90.19 105 SER A N 1
ATOM 805 C CA . SER A 1 105 ? -17.192 -14.575 11.172 1.00 90.19 105 SER A CA 1
ATOM 806 C C . SER A 1 105 ? -16.777 -14.117 9.785 1.00 90.19 105 SER A C 1
ATOM 808 O O . SER A 1 105 ? -17.614 -13.651 9.010 1.00 90.19 105 SER A O 1
ATOM 810 N N . CYS A 1 106 ? -15.503 -14.284 9.444 1.00 91.44 106 CYS A N 1
ATOM 811 C CA . CYS A 1 106 ? -15.060 -14.032 8.082 1.00 91.44 106 CYS A CA 1
ATOM 812 C C . CYS A 1 106 ? -15.514 -15.153 7.140 1.00 91.44 106 CYS A C 1
ATOM 814 O O . CYS A 1 106 ? -15.366 -16.334 7.448 1.00 91.44 106 CYS A O 1
ATOM 816 N N . GLN A 1 107 ? -16.037 -14.771 5.979 1.00 91.31 107 GLN A N 1
ATOM 817 C CA . GLN A 1 107 ? -16.418 -15.667 4.898 1.00 91.31 107 GLN A CA 1
ATOM 818 C C . GLN A 1 107 ? -15.923 -15.110 3.558 1.00 91.31 107 GLN A C 1
ATOM 820 O O . GLN A 1 107 ? -16.121 -13.935 3.245 1.00 91.31 107 GLN A O 1
ATOM 825 N N . MET A 1 108 ? -15.315 -15.964 2.733 1.00 91.06 108 MET A N 1
ATOM 826 C CA . MET A 1 108 ? -14.942 -15.607 1.362 1.00 91.06 108 MET A CA 1
ATOM 827 C C . MET A 1 108 ? -16.194 -15.554 0.479 1.00 91.06 108 MET A C 1
ATOM 829 O O . MET A 1 108 ? -16.906 -16.546 0.347 1.00 91.06 108 MET A O 1
ATOM 833 N N . THR A 1 109 ? -16.468 -14.400 -0.132 1.00 86.69 109 THR A N 1
ATOM 834 C CA . THR A 1 109 ? -17.584 -14.189 -1.067 1.00 86.69 109 THR A CA 1
ATOM 835 C C . THR A 1 109 ? -17.053 -13.523 -2.333 1.00 86.69 109 THR A C 1
ATOM 837 O O . THR A 1 109 ? -16.438 -12.465 -2.251 1.00 86.69 109 THR A O 1
ATOM 840 N N . ASN A 1 110 ? -17.286 -14.119 -3.507 1.00 84.88 110 ASN A N 1
ATOM 841 C CA . ASN A 1 110 ? -16.800 -13.610 -4.803 1.00 84.88 110 ASN A CA 1
ATOM 842 C C . ASN A 1 110 ? -15.285 -13.320 -4.830 1.00 84.88 110 ASN A C 1
ATOM 844 O O . ASN A 1 110 ? -14.845 -12.336 -5.417 1.00 84.88 110 ASN A O 1
ATOM 848 N N . GLY A 1 111 ? -14.486 -14.154 -4.159 1.00 80.56 111 GLY A N 1
ATOM 849 C CA . GLY A 1 111 ? -13.031 -13.982 -4.091 1.00 80.56 111 GLY A CA 1
ATOM 850 C C . GLY A 1 111 ? -12.546 -12.890 -3.130 1.00 80.56 111 GLY A C 1
ATOM 851 O O . GLY A 1 111 ? -11.348 -12.637 -3.094 1.00 80.56 111 GLY A O 1
ATOM 852 N N . TRP A 1 112 ? -13.437 -12.286 -2.334 1.00 85.00 112 TRP A N 1
ATOM 853 C CA . TRP A 1 112 ? -13.101 -11.267 -1.334 1.00 85.00 112 TRP A CA 1
ATOM 854 C C . TRP A 1 112 ? -13.570 -11.667 0.075 1.00 85.00 112 TRP A C 1
ATOM 856 O O . TRP A 1 112 ? -14.648 -12.257 0.219 1.00 85.00 112 TRP A O 1
ATOM 866 N N . PRO A 1 113 ? -12.808 -11.344 1.133 1.00 92.38 113 PRO A N 1
ATOM 867 C CA . PRO A 1 113 ? -13.158 -11.689 2.501 1.00 92.38 113 PRO A CA 1
ATOM 868 C C . PRO A 1 113 ? -14.208 -10.704 3.027 1.00 92.38 113 PRO A C 1
ATOM 870 O O . PRO A 1 113 ? -14.066 -9.488 2.905 1.00 92.38 113 PRO A O 1
ATOM 873 N N . ARG A 1 114 ? -15.292 -11.224 3.609 1.00 90.75 114 ARG A N 1
ATOM 874 C CA . ARG A 1 114 ? -16.382 -10.426 4.187 1.00 90.75 114 ARG A CA 1
ATOM 875 C C . ARG A 1 114 ? -16.686 -10.894 5.603 1.00 90.75 114 ARG A C 1
ATOM 877 O O . ARG A 1 114 ? -16.851 -12.087 5.834 1.00 90.75 114 ARG A O 1
ATOM 884 N N . CYS A 1 115 ? -16.830 -9.960 6.539 1.00 91.38 115 CYS A N 1
ATOM 885 C CA . CYS A 1 115 ? -17.353 -10.267 7.867 1.00 91.38 115 CYS A CA 1
ATOM 886 C C . CYS A 1 115 ? -18.873 -10.413 7.790 1.00 91.38 115 CYS A C 1
ATOM 888 O O . CYS A 1 115 ? -19.589 -9.440 7.557 1.00 91.38 115 CYS A O 1
ATOM 890 N N . VAL A 1 116 ? -19.364 -11.631 7.976 1.00 90.50 116 VAL A N 1
ATOM 891 C CA . VAL A 1 116 ? -20.794 -11.933 8.049 1.00 90.50 116 VAL A CA 1
ATOM 892 C C . VAL A 1 116 ? -21.172 -12.169 9.500 1.00 90.50 116 VAL A C 1
ATOM 894 O O . VAL A 1 116 ? -20.389 -12.720 10.270 1.00 90.50 116 VAL A O 1
ATOM 897 N N . GLN A 1 117 ? -22.358 -11.723 9.900 1.00 85.81 117 GLN A N 1
ATOM 898 C CA . GLN A 1 117 ? -22.833 -11.944 11.259 1.00 85.81 117 GLN A CA 1
ATOM 899 C C . GLN A 1 117 ? -22.916 -13.452 11.491 1.00 85.81 117 GLN A C 1
ATOM 901 O O . GLN A 1 117 ? -23.635 -14.151 10.768 1.00 85.81 117 GLN A O 1
ATOM 906 N N . THR A 1 118 ? -22.182 -13.970 12.480 1.00 74.94 118 THR A N 1
ATOM 907 C CA . THR A 1 118 ? -22.421 -15.347 12.903 1.00 74.94 118 THR A CA 1
ATOM 908 C C . THR A 1 118 ? -23.855 -15.371 13.379 1.00 74.94 118 THR A C 1
ATOM 910 O O . THR A 1 118 ? -24.198 -14.640 14.308 1.00 74.94 118 THR A O 1
ATOM 913 N N . LYS A 1 119 ? -24.696 -16.193 12.749 1.00 61.91 119 LYS A N 1
ATOM 914 C CA . LYS A 1 119 ? -25.990 -16.578 13.307 1.00 61.91 119 LYS A CA 1
ATOM 915 C C . LYS A 1 119 ? -25.726 -17.416 14.562 1.00 61.91 119 LYS A C 1
ATOM 917 O O . LYS A 1 119 ? -26.075 -18.589 14.619 1.00 61.91 119 LYS A O 1
ATOM 922 N N . THR A 1 120 ? -25.100 -16.837 15.586 1.00 56.25 120 THR A N 1
ATOM 923 C CA . THR A 1 120 ? -25.466 -17.199 16.940 1.00 56.25 120 THR A CA 1
ATOM 924 C C . THR A 1 120 ? -26.950 -16.918 16.958 1.00 56.25 120 THR A C 1
ATOM 926 O O . THR A 1 120 ? -27.382 -15.793 16.698 1.00 56.25 120 THR A O 1
ATOM 929 N N . SER A 1 121 ? -27.750 -17.979 17.080 1.00 50.75 121 SER A N 1
ATOM 930 C CA . SER A 1 121 ? -29.176 -17.823 17.300 1.00 50.75 121 SER A CA 1
ATOM 931 C C . SER A 1 121 ? -29.310 -16.675 18.286 1.00 50.75 121 SER A C 1
ATOM 933 O O . SER A 1 121 ? -28.663 -16.715 19.339 1.00 50.75 121 SER A O 1
ATOM 935 N N . ILE A 1 122 ? -30.103 -15.658 17.960 1.00 55.12 122 ILE A N 1
ATOM 936 C CA . ILE A 1 122 ? -30.770 -14.913 19.014 1.00 55.12 122 ILE A CA 1
ATOM 937 C C . ILE A 1 122 ? -31.530 -16.020 19.734 1.00 55.12 122 ILE A C 1
ATOM 939 O O . ILE A 1 122 ? -32.602 -16.438 19.297 1.00 55.12 122 ILE A O 1
ATOM 943 N N . ARG A 1 123 ? -30.880 -16.645 20.721 1.00 52.88 123 ARG A N 1
ATOM 944 C CA . ARG A 1 123 ? -31.500 -17.624 21.578 1.00 52.88 123 ARG A CA 1
ATOM 945 C C . ARG A 1 123 ? -32.478 -16.726 22.286 1.00 52.88 123 ARG A C 1
ATOM 947 O O . ARG A 1 123 ? -32.074 -15.870 23.067 1.00 52.88 123 ARG A O 1
ATOM 954 N N . ARG A 1 124 ? -33.726 -16.779 21.823 1.00 52.91 124 ARG A N 1
ATOM 955 C CA . ARG A 1 124 ? -34.842 -16.058 22.414 1.00 52.91 124 ARG A CA 1
ATOM 956 C C . ARG A 1 124 ? -34.669 -16.293 23.913 1.00 52.91 124 ARG A C 1
ATOM 958 O O . ARG A 1 124 ? -34.651 -17.477 24.260 1.00 52.91 124 ARG A O 1
ATOM 965 N N . PRO A 1 125 ? -34.388 -15.259 24.734 1.00 51.81 125 PRO A N 1
ATOM 966 C CA . PRO A 1 125 ? -34.070 -15.482 26.134 1.00 51.81 125 PRO A CA 1
ATOM 967 C C . PRO A 1 125 ? -35.197 -16.335 26.694 1.00 51.81 125 PRO A C 1
ATOM 969 O O . PRO A 1 125 ? -36.372 -15.967 26.608 1.00 51.81 125 PRO A O 1
ATOM 972 N N . SER A 1 126 ? -34.850 -17.558 27.085 1.00 52.97 126 SER A N 1
ATOM 973 C CA . SER A 1 126 ? -35.833 -18.498 27.595 1.00 52.97 126 SER A CA 1
ATOM 974 C C . SER A 1 126 ? -36.247 -17.992 28.973 1.00 52.97 126 SER A C 1
ATOM 976 O O . SER A 1 126 ? -35.500 -17.249 29.608 1.00 52.97 126 SER A O 1
ATOM 978 N N . CYS A 1 127 ? -37.407 -18.388 29.495 1.00 59.28 127 CYS A N 1
ATOM 979 C CA . CYS A 1 127 ? -37.840 -17.966 30.836 1.00 59.28 127 CYS A CA 1
ATOM 980 C C . CYS A 1 127 ? -36.833 -18.339 31.950 1.00 59.28 127 CYS A C 1
ATOM 982 O O . CYS A 1 127 ? -36.929 -17.821 33.057 1.00 59.28 127 CYS A O 1
ATOM 984 N N . HIS A 1 128 ? -35.862 -19.208 31.648 1.00 58.03 128 HIS A N 1
ATOM 985 C CA . HIS A 1 128 ? -34.731 -19.561 32.508 1.00 58.03 128 HIS A CA 1
ATOM 986 C C . HIS A 1 128 ? -33.591 -18.526 32.528 1.00 58.03 128 HIS A C 1
ATOM 988 O O . HIS A 1 128 ? -32.835 -18.504 33.493 1.00 58.03 128 HIS A O 1
ATOM 994 N N . ASP A 1 129 ? -33.474 -17.675 31.502 1.00 55.47 129 ASP A N 1
ATOM 995 C CA . ASP A 1 129 ? -32.428 -16.646 31.387 1.00 55.47 129 ASP A CA 1
ATOM 996 C C . ASP A 1 129 ? -32.821 -15.342 32.111 1.00 55.47 129 ASP A C 1
ATOM 998 O O . ASP A 1 129 ? -31.974 -14.498 32.402 1.00 55.47 129 ASP A O 1
ATOM 1002 N N . VAL A 1 130 ? -34.108 -15.173 32.437 1.00 59.69 130 VAL A N 1
ATOM 1003 C CA . VAL A 1 130 ? -34.595 -14.081 33.289 1.00 59.69 130 VAL A CA 1
ATOM 1004 C C . VAL A 1 130 ? -34.483 -14.532 34.739 1.00 59.69 130 VAL A C 1
ATOM 1006 O O . VAL A 1 130 ? -35.390 -15.141 35.307 1.00 59.69 130 VAL A O 1
ATOM 1009 N N . GLN A 1 131 ? -33.334 -14.251 35.343 1.00 64.81 131 GLN A N 1
ATOM 1010 C CA . GLN A 1 131 ? -33.121 -14.477 36.766 1.00 64.81 131 GLN A CA 1
ATOM 1011 C C . GLN A 1 131 ? -34.205 -13.723 37.554 1.00 64.81 131 GLN A C 1
ATOM 1013 O O . GLN A 1 131 ? -34.419 -12.527 37.348 1.00 64.81 131 GLN A O 1
ATOM 1018 N N . ARG A 1 132 ? -34.946 -14.436 38.416 1.00 67.88 132 ARG A N 1
ATOM 1019 C CA . ARG A 1 132 ? -36.042 -13.847 39.199 1.00 67.88 132 ARG A CA 1
ATOM 1020 C C . ARG A 1 132 ? -35.490 -12.655 40.002 1.00 67.88 132 ARG A C 1
ATOM 1022 O O . ARG A 1 132 ? -34.586 -12.873 40.811 1.00 67.88 132 ARG A O 1
ATOM 1029 N N . PRO A 1 133 ? -36.034 -11.436 39.835 1.00 73.75 133 PRO A N 1
ATOM 1030 C CA . PRO A 1 133 ? -35.542 -10.264 40.549 1.00 73.75 133 PRO A CA 1
ATOM 1031 C C . PRO A 1 133 ? -35.662 -10.477 42.065 1.00 73.75 133 PRO A C 1
ATOM 1033 O O . PRO A 1 133 ? -36.695 -10.928 42.565 1.00 73.75 133 PRO A O 1
ATOM 1036 N N . SER A 1 134 ? -34.577 -10.194 42.788 1.00 80.44 134 SER A N 1
ATOM 1037 C CA . SER A 1 134 ? -34.411 -10.488 44.214 1.00 80.44 134 SER A CA 1
ATOM 1038 C C . SER A 1 134 ? -33.691 -9.346 44.924 1.00 80.44 134 SER A C 1
ATOM 1040 O O . SER A 1 134 ? -32.894 -8.631 44.326 1.00 80.44 134 SER A O 1
ATOM 1042 N N . CYS A 1 135 ? -33.916 -9.210 46.230 1.00 84.50 135 CYS A N 1
ATOM 1043 C CA . CYS A 1 135 ? -33.220 -8.235 47.070 1.00 84.50 135 CYS A CA 1
ATOM 1044 C C . CYS A 1 135 ? -31.720 -8.520 47.273 1.00 84.50 135 CYS A C 1
ATOM 1046 O O . CYS A 1 135 ? -31.048 -7.709 47.899 1.00 84.50 135 CYS A O 1
ATOM 1048 N N . ARG A 1 136 ? -31.187 -9.647 46.769 1.00 82.12 136 ARG A N 1
ATOM 1049 C CA . ARG A 1 136 ? -29.749 -9.970 46.856 1.00 82.12 136 ARG A CA 1
ATOM 1050 C C . ARG A 1 136 ? -28.873 -8.964 46.106 1.00 82.12 136 ARG A C 1
ATOM 1052 O O . ARG A 1 136 ? -27.788 -8.658 46.583 1.00 82.12 136 ARG A O 1
ATOM 1059 N N . ASP A 1 137 ? -29.384 -8.425 45.001 1.00 79.88 137 ASP A N 1
ATOM 1060 C CA . ASP A 1 137 ? -28.640 -7.534 44.101 1.00 79.88 137 ASP A CA 1
ATOM 1061 C C . ASP A 1 137 ? -29.073 -6.059 44.236 1.00 79.88 137 ASP A C 1
ATOM 1063 O O . ASP A 1 137 ? -28.663 -5.206 43.453 1.00 79.88 137 ASP A O 1
ATOM 1067 N N . VAL A 1 138 ? -29.921 -5.737 45.224 1.00 80.75 138 VAL A N 1
ATOM 1068 C CA . VAL A 1 138 ? -30.478 -4.390 45.429 1.00 80.75 138 VAL A CA 1
ATOM 1069 C C . VAL A 1 138 ? -29.849 -3.738 46.655 1.00 80.75 138 VAL A C 1
ATOM 1071 O O . VAL A 1 138 ? -30.141 -4.107 47.793 1.00 80.75 138 VAL A O 1
ATOM 1074 N N . GLN A 1 139 ? -29.021 -2.719 46.427 1.00 86.06 139 GLN A N 1
ATOM 1075 C CA . GLN A 1 139 ? -28.488 -1.863 47.486 1.00 86.06 139 GLN A CA 1
ATOM 1076 C C . GLN A 1 139 ? -29.423 -0.675 47.734 1.00 86.06 139 GLN A C 1
ATOM 1078 O O . GLN A 1 139 ? -29.612 0.178 46.869 1.00 86.06 139 GLN A O 1
ATOM 1083 N N . CYS A 1 140 ? -30.009 -0.625 48.928 1.00 86.06 140 CYS A N 1
ATOM 1084 C CA . CYS A 1 140 ? -30.877 0.462 49.372 1.00 86.06 140 CYS A CA 1
ATOM 1085 C C . CYS A 1 140 ? -30.085 1.512 50.175 1.00 86.06 140 CYS A C 1
ATOM 1087 O O . CYS A 1 140 ? -29.076 1.191 50.804 1.00 86.06 140 CYS A O 1
ATOM 1089 N N . SER A 1 141 ? -30.533 2.771 50.160 1.00 84.56 141 SER A N 1
ATOM 1090 C CA . SER A 1 141 ? -29.917 3.860 50.931 1.00 84.56 141 SER A CA 1
ATOM 1091 C C . SER A 1 141 ? -30.063 3.643 52.442 1.00 84.56 141 SER A C 1
ATOM 1093 O O . SER A 1 141 ? -30.924 2.875 52.886 1.00 84.56 141 SER A O 1
ATOM 1095 N N . LYS A 1 142 ? -29.261 4.360 53.245 1.00 69.62 142 LYS A N 1
ATOM 1096 C CA . LYS A 1 142 ? -29.392 4.369 54.714 1.00 69.62 142 LYS A CA 1
ATOM 1097 C C . LYS A 1 142 ? -30.858 4.629 55.110 1.00 69.62 142 LYS A C 1
ATOM 1099 O O . LYS A 1 142 ? -31.550 5.398 54.447 1.00 69.62 142 LYS A O 1
ATOM 1104 N N . ASP A 1 143 ? -31.331 3.892 56.114 1.00 77.94 143 ASP A N 1
ATOM 1105 C CA . ASP A 1 143 ? -32.708 3.909 56.647 1.00 77.94 143 ASP A CA 1
ATOM 1106 C C . ASP A 1 143 ? -33.810 3.319 55.746 1.00 77.94 143 ASP A C 1
ATOM 1108 O O . ASP A 1 143 ? -34.997 3.340 56.094 1.00 77.94 143 ASP A O 1
ATOM 1112 N N . THR A 1 144 ? -33.436 2.679 54.635 1.00 85.19 144 THR A N 1
ATOM 1113 C CA . THR A 1 144 ? -34.349 1.889 53.797 1.00 85.19 144 THR A CA 1
ATOM 1114 C C . THR A 1 144 ? -33.901 0.429 53.728 1.00 85.19 144 THR A C 1
ATOM 1116 O O . THR A 1 144 ? -32.710 0.129 53.762 1.00 85.19 144 THR A O 1
ATOM 1119 N N . ARG A 1 145 ? -34.852 -0.510 53.655 1.00 87.62 145 ARG A N 1
ATOM 1120 C CA . ARG A 1 145 ? -34.559 -1.940 53.455 1.00 87.62 145 ARG A CA 1
ATOM 1121 C C . ARG A 1 145 ? -35.209 -2.438 52.176 1.00 87.62 145 ARG A C 1
ATOM 1123 O O . ARG A 1 145 ? -36.315 -2.012 51.845 1.00 87.62 145 ARG A O 1
ATOM 1130 N N . CYS A 1 146 ? -34.554 -3.367 51.488 1.00 88.06 146 CYS A N 1
ATOM 1131 C CA . CYS A 1 146 ? -35.177 -4.029 50.353 1.00 88.06 146 CYS A CA 1
ATOM 1132 C C . CYS A 1 146 ? -36.272 -4.986 50.842 1.00 88.06 146 CYS A C 1
ATOM 1134 O O . CYS A 1 146 ? -36.042 -5.814 51.724 1.00 88.06 146 CYS A O 1
ATOM 1136 N N . GLN A 1 147 ? -37.462 -4.867 50.262 1.00 88.69 147 GLN A N 1
ATOM 1137 C CA . GLN A 1 147 ? -38.604 -5.735 50.504 1.00 88.69 147 GLN A CA 1
ATOM 1138 C C . GLN A 1 147 ? -39.247 -6.121 49.170 1.00 88.69 147 GLN A C 1
ATOM 1140 O O . GLN A 1 147 ? -39.388 -5.297 48.270 1.00 88.69 147 GLN A O 1
ATOM 1145 N N . MET A 1 148 ? -39.675 -7.377 49.049 1.00 87.31 148 MET A N 1
ATOM 1146 C CA . MET A 1 148 ? -40.455 -7.830 47.899 1.00 87.31 148 MET A CA 1
ATOM 1147 C C . MET A 1 148 ? -41.887 -7.299 48.018 1.00 87.31 148 MET A C 1
ATOM 1149 O O . MET A 1 148 ? -42.642 -7.731 48.887 1.00 87.31 148 MET A O 1
ATOM 1153 N N . VAL A 1 149 ? -42.266 -6.368 47.145 1.00 85.19 149 VAL A N 1
ATOM 1154 C CA . VAL A 1 149 ? -43.616 -5.801 47.051 1.00 85.19 149 VAL A CA 1
ATOM 1155 C C . VAL A 1 149 ? -44.205 -6.244 45.720 1.00 85.19 149 VAL A C 1
ATOM 1157 O O . VAL A 1 149 ? -43.603 -6.015 44.673 1.00 85.19 149 VAL A O 1
ATOM 1160 N N . THR A 1 150 ? -45.354 -6.925 45.757 1.00 82.31 150 THR A N 1
ATOM 1161 C CA . THR A 1 150 ? -46.053 -7.419 44.552 1.00 82.31 150 THR A CA 1
ATOM 1162 C C . THR A 1 150 ? -45.134 -8.181 43.581 1.00 82.31 150 THR A C 1
ATOM 1164 O O . THR A 1 150 ? -45.193 -7.987 42.372 1.00 82.31 150 THR A O 1
ATOM 1167 N N . GLY A 1 151 ? -44.231 -9.015 44.111 1.00 78.44 151 GLY A N 1
ATOM 1168 C CA . GLY A 1 151 ? -43.305 -9.817 43.302 1.00 78.44 151 GLY A CA 1
ATOM 1169 C C . GLY A 1 151 ? -42.041 -9.101 42.810 1.00 78.44 151 GLY A C 1
ATOM 1170 O O . GLY A 1 151 ? -41.244 -9.741 42.130 1.00 78.44 151 GLY A O 1
ATOM 1171 N N . TRP A 1 152 ? -41.811 -7.839 43.191 1.00 81.56 152 TRP A N 1
ATOM 1172 C CA . TRP A 1 152 ? -40.644 -7.047 42.782 1.00 81.56 152 TRP A CA 1
ATOM 1173 C C . TRP A 1 152 ? -39.881 -6.464 43.984 1.00 81.56 152 TRP A C 1
ATOM 1175 O O . TRP A 1 152 ? -40.515 -6.018 44.944 1.00 81.56 152 TRP A O 1
ATOM 1185 N N . PRO A 1 153 ? -38.535 -6.434 43.963 1.00 88.50 153 PRO A N 1
ATOM 1186 C CA . PRO A 1 153 ? -37.750 -5.843 45.042 1.00 88.50 153 PRO A CA 1
ATOM 1187 C C . PRO A 1 153 ? -37.896 -4.314 45.043 1.00 88.50 153 PRO A C 1
ATOM 1189 O O . PRO A 1 153 ? -37.674 -3.654 44.030 1.00 88.50 153 PRO A O 1
ATOM 1192 N N . ARG A 1 154 ? -38.272 -3.736 46.188 1.00 88.88 154 ARG A N 1
ATOM 1193 C CA . ARG A 1 154 ? -38.398 -2.286 46.402 1.00 88.88 154 ARG A CA 1
ATOM 1194 C C . ARG A 1 154 ? -37.713 -1.877 47.701 1.00 88.88 154 ARG A C 1
ATOM 1196 O O . ARG A 1 154 ? -37.868 -2.551 48.715 1.00 88.88 154 ARG A O 1
ATOM 1203 N N . CYS A 1 155 ? -37.011 -0.748 47.696 1.00 90.19 155 CYS A N 1
ATOM 1204 C CA . CYS A 1 155 ? -36.512 -0.135 48.925 1.00 90.19 155 CYS A CA 1
ATOM 1205 C C . CYS A 1 155 ? -37.666 0.574 49.639 1.00 90.19 155 CYS A C 1
ATOM 1207 O O . CYS A 1 155 ? -38.261 1.504 49.093 1.00 90.19 155 CYS A O 1
ATOM 1209 N N . VAL A 1 156 ? -38.000 0.122 50.844 1.00 88.38 156 VAL A N 1
ATOM 1210 C CA . VAL A 1 156 ? -39.030 0.734 51.689 1.00 88.38 156 VAL A CA 1
ATOM 1211 C C . VAL A 1 156 ? -38.381 1.364 52.912 1.00 88.38 156 VAL A C 1
ATOM 1213 O O . VAL A 1 156 ? -37.406 0.832 53.449 1.00 88.38 156 VAL A O 1
ATOM 1216 N N . ALA A 1 157 ? -38.917 2.502 53.354 1.00 82.69 157 ALA A N 1
ATOM 1217 C CA . ALA A 1 157 ? -38.463 3.155 54.573 1.00 82.69 157 ALA A CA 1
ATOM 1218 C C . ALA A 1 157 ? -38.610 2.189 55.749 1.00 82.69 157 ALA A C 1
ATOM 1220 O O . ALA A 1 157 ? -39.691 1.652 56.012 1.00 82.69 157 ALA A O 1
ATOM 1221 N N . THR A 1 158 ? -37.514 1.957 56.463 1.00 73.88 158 THR A N 1
ATOM 1222 C CA . THR A 1 158 ? -37.628 1.321 57.765 1.00 73.88 158 THR A CA 1
ATOM 1223 C C . THR A 1 158 ? -38.318 2.331 58.664 1.00 73.88 158 THR A C 1
ATOM 1225 O O . THR A 1 158 ? -37.867 3.466 58.779 1.00 73.88 158 THR A O 1
ATOM 1228 N N . LYS A 1 159 ? -39.471 1.967 59.235 1.00 62.50 159 LYS A N 1
ATOM 1229 C CA . LYS A 1 159 ? -40.114 2.779 60.271 1.00 62.50 159 LYS A CA 1
ATOM 1230 C C . LYS A 1 159 ? -39.201 2.768 61.495 1.00 62.50 159 LYS A C 1
ATOM 1232 O O . LYS A 1 159 ? -39.424 2.008 62.431 1.00 62.50 159 LYS A O 1
ATOM 1237 N N . VAL A 1 160 ? -38.141 3.563 61.463 1.00 58.22 160 VAL A N 1
ATOM 1238 C CA . VAL A 1 160 ? -37.402 3.930 62.656 1.00 58.22 160 VAL A CA 1
ATOM 1239 C C . VAL A 1 160 ? -38.300 4.958 63.317 1.00 58.22 160 VAL A C 1
ATOM 1241 O O . VAL A 1 160 ? -38.325 6.122 62.932 1.00 58.22 160 VAL A O 1
ATOM 1244 N N . THR A 1 161 ? -39.144 4.511 64.247 1.00 55.00 161 THR A N 1
ATOM 1245 C CA . THR A 1 161 ? -39.701 5.431 65.239 1.00 55.00 161 THR A CA 1
ATOM 1246 C C . THR A 1 161 ? -38.509 6.200 65.799 1.00 55.00 161 THR A C 1
ATOM 1248 O O . THR A 1 161 ? -37.597 5.529 66.297 1.00 55.00 161 THR A O 1
ATOM 1251 N N . PRO A 1 162 ? -38.446 7.540 65.682 1.00 58.78 162 PRO A N 1
ATOM 1252 C CA . PRO A 1 162 ? -37.364 8.297 66.288 1.00 58.78 162 PRO A CA 1
ATOM 1253 C C . PRO A 1 162 ? -37.274 7.857 67.748 1.00 58.78 162 PRO A C 1
ATOM 1255 O O . PRO A 1 162 ? -38.266 7.941 68.479 1.00 58.78 162 PRO A O 1
ATOM 1258 N N . ARG A 1 163 ? -36.140 7.265 68.144 1.00 63.94 163 ARG A N 1
ATOM 1259 C CA . ARG A 1 163 ? -35.921 6.909 69.547 1.00 63.94 163 ARG A CA 1
ATOM 1260 C C . ARG A 1 163 ? -36.094 8.196 70.346 1.00 63.94 163 ARG A C 1
ATOM 1262 O O . ARG A 1 163 ? -35.548 9.232 69.972 1.00 63.94 163 ARG A O 1
ATOM 1269 N N . ARG A 1 164 ? -36.915 8.138 71.394 1.00 66.88 164 ARG A N 1
ATOM 1270 C CA . ARG A 1 164 ? -37.199 9.296 72.243 1.00 66.88 164 ARG A CA 1
ATOM 1271 C C . ARG A 1 164 ? -35.864 9.789 72.827 1.00 66.88 164 ARG A C 1
ATOM 1273 O O . ARG A 1 164 ? -35.162 8.956 73.403 1.00 66.88 164 ARG A O 1
ATOM 1280 N N . PRO A 1 165 ? -35.495 11.069 72.658 1.00 73.69 165 PRO A N 1
ATOM 1281 C CA . PRO A 1 165 ? -34.216 11.574 73.145 1.00 73.69 165 PRO A CA 1
ATOM 1282 C C . PRO A 1 165 ? -34.130 11.403 74.670 1.00 73.69 165 PRO A C 1
ATOM 1284 O O . PRO A 1 165 ? -35.117 11.617 75.378 1.00 73.69 165 PRO A O 1
ATOM 1287 N N . SER A 1 166 ? -32.972 10.959 75.164 1.00 78.00 166 SER A N 1
ATOM 1288 C CA . SER A 1 166 ? -32.732 10.637 76.574 1.00 78.00 166 SER A CA 1
ATOM 1289 C C . SER A 1 166 ? -31.372 11.158 77.027 1.00 78.00 166 SER A C 1
ATOM 1291 O O . SER A 1 166 ? -30.436 11.236 76.236 1.00 78.00 166 SER A O 1
ATOM 1293 N N . CYS A 1 167 ? -31.242 11.439 78.323 1.00 81.38 167 CYS A N 1
ATOM 1294 C CA . CYS A 1 167 ? -29.985 11.831 78.962 1.00 81.38 167 CYS A CA 1
ATOM 1295 C C . CYS A 1 167 ? -28.868 10.780 78.877 1.00 81.38 167 CYS A C 1
ATOM 1297 O O . CYS A 1 167 ? -27.724 11.084 79.185 1.00 81.38 167 CYS A O 1
ATOM 1299 N N . THR A 1 168 ? -29.177 9.549 78.460 1.00 79.19 168 THR A N 1
ATOM 1300 C CA . THR A 1 168 ? -28.159 8.520 78.192 1.00 79.19 168 THR A CA 1
ATOM 1301 C C . THR A 1 168 ? -27.357 8.794 76.920 1.00 79.19 168 THR A C 1
ATOM 1303 O O . THR A 1 168 ? -26.199 8.397 76.855 1.00 79.19 168 THR A O 1
ATOM 1306 N N . ASP A 1 169 ? -27.937 9.510 75.951 1.00 74.88 169 ASP A N 1
ATOM 1307 C CA . ASP A 1 169 ? -27.299 9.853 74.673 1.00 74.88 169 ASP A CA 1
ATOM 1308 C C . ASP A 1 169 ? -26.760 11.306 74.658 1.00 74.88 169 ASP A C 1
ATOM 1310 O O . ASP A 1 169 ? -26.318 11.800 73.618 1.00 74.88 169 ASP A O 1
ATOM 1314 N N . HIS A 1 170 ? -26.807 12.019 75.796 1.00 77.75 170 HIS A N 1
ATOM 1315 C CA . HIS A 1 170 ? -26.442 13.437 75.899 1.00 77.75 170 HIS A CA 1
ATOM 1316 C C . HIS A 1 170 ? -25.349 13.677 76.947 1.00 77.75 170 HIS A C 1
ATOM 1318 O O . HIS A 1 170 ? -25.555 13.484 78.143 1.00 77.75 170 HIS A O 1
ATOM 1324 N N . HIS A 1 171 ? -24.173 14.109 76.486 1.00 81.75 171 HIS A N 1
ATOM 1325 C CA . HIS A 1 171 ? -23.031 14.396 77.348 1.00 81.75 171 HIS A CA 1
ATOM 1326 C C . HIS A 1 171 ? -23.035 15.858 77.794 1.00 81.75 171 HIS A C 1
ATOM 1328 O O . HIS A 1 171 ? -22.914 16.763 76.969 1.00 81.75 171 HIS A O 1
ATOM 1334 N N . CYS A 1 172 ? -23.132 16.064 79.106 1.00 84.12 172 CYS A N 1
ATOM 1335 C CA . CYS A 1 172 ? -23.042 17.375 79.732 1.00 84.12 172 CYS A CA 1
ATOM 1336 C C . CYS A 1 172 ? -21.591 17.723 80.118 1.00 84.12 172 CYS A C 1
ATOM 1338 O O . CYS A 1 172 ? -20.812 16.819 80.440 1.00 84.12 172 CYS A O 1
ATOM 1340 N N . PRO A 1 173 ? -21.199 19.011 80.071 1.00 84.75 173 PRO A N 1
ATOM 1341 C CA . PRO A 1 173 ? -19.890 19.465 80.538 1.00 84.75 173 PRO A CA 1
ATOM 1342 C C . PRO A 1 173 ? -19.684 19.173 82.036 1.00 84.75 173 PRO A C 1
ATOM 1344 O O . PRO A 1 173 ? -20.644 18.968 82.783 1.00 84.75 173 PRO A O 1
ATOM 1347 N N . GLN A 1 174 ? -18.419 19.128 82.475 1.00 77.31 174 GLN A N 1
ATOM 1348 C CA . GLN A 1 174 ? -18.070 18.749 83.850 1.00 77.31 174 GLN A CA 1
ATOM 1349 C C . GLN A 1 174 ? -18.803 19.642 84.867 1.00 77.31 174 GLN A C 1
ATOM 1351 O O . GLN A 1 174 ? -18.812 20.860 84.726 1.00 77.31 174 GLN A O 1
ATOM 1356 N N . GLU A 1 175 ? -19.430 18.995 85.856 1.00 75.44 175 GLU A N 1
ATOM 1357 C CA . GLU A 1 175 ? -20.292 19.568 86.912 1.00 75.44 175 GLU A CA 1
ATOM 1358 C C . GLU A 1 175 ? -21.748 19.912 86.547 1.00 75.44 175 GLU A C 1
ATOM 1360 O O . GLU A 1 175 ? -22.481 20.426 87.388 1.00 75.44 175 GLU A O 1
ATOM 1365 N N . THR A 1 176 ? -22.231 19.543 85.356 1.00 82.88 176 THR A N 1
ATOM 1366 C CA . THR A 1 176 ? -23.666 19.645 85.015 1.00 82.88 176 THR A CA 1
ATOM 1367 C C . THR A 1 176 ? -24.309 18.263 84.879 1.00 82.88 176 THR A C 1
ATOM 1369 O O . THR A 1 176 ? -23.727 17.339 84.309 1.00 82.88 176 THR A O 1
ATOM 1372 N N . SER A 1 177 ? -25.511 18.090 85.439 1.00 84.19 177 SER A N 1
ATOM 1373 C CA . SER A 1 177 ? -26.279 16.843 85.343 1.00 84.19 177 SER A CA 1
ATOM 1374 C C . SER A 1 177 ? -27.395 16.982 84.317 1.00 84.19 177 SER A C 1
ATOM 1376 O O . SER A 1 177 ? -28.185 17.918 84.411 1.00 84.19 177 SER A O 1
ATOM 1378 N N . CYS A 1 178 ? -27.513 16.024 83.399 1.00 86.50 178 CYS A N 1
ATOM 1379 C CA . CYS A 1 178 ? -28.596 16.040 82.423 1.00 86.50 178 CYS A CA 1
ATOM 1380 C C . CYS A 1 178 ? -29.966 15.867 83.095 1.00 86.50 178 CYS A C 1
ATOM 1382 O O . CYS A 1 178 ? -30.174 14.931 83.872 1.00 86.50 178 CYS A O 1
ATOM 1384 N N . GLN A 1 179 ? -30.915 16.733 82.746 1.00 89.31 179 GLN A N 1
ATOM 1385 C CA . GLN A 1 179 ? -32.314 16.658 83.156 1.00 89.31 179 GLN A CA 1
ATOM 1386 C C . GLN A 1 179 ? -33.246 16.724 81.944 1.00 89.31 179 GLN A C 1
ATOM 1388 O O . GLN A 1 179 ? -32.905 17.259 80.896 1.00 89.31 179 GLN A O 1
ATOM 1393 N N . MET A 1 180 ? -34.444 16.154 82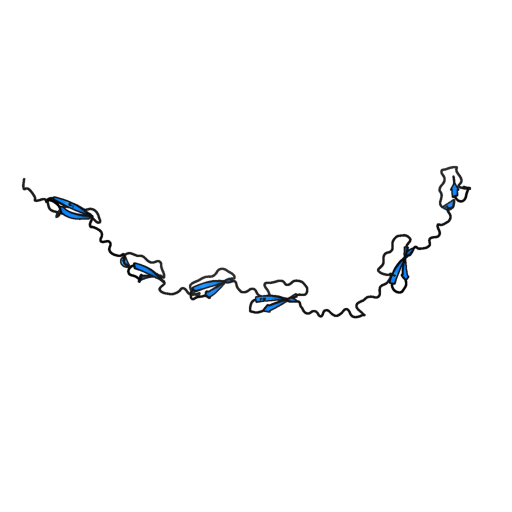.073 1.00 87.00 180 MET A N 1
ATOM 1394 C CA . MET A 1 180 ? -35.450 16.181 81.010 1.00 87.00 180 MET A CA 1
ATOM 1395 C C . MET A 1 180 ? -36.389 17.376 81.202 1.00 87.00 180 MET A C 1
ATOM 1397 O O . MET A 1 180 ? -37.201 17.367 82.127 1.00 87.00 180 MET A O 1
ATOM 1401 N N . THR A 1 181 ? -36.353 18.345 80.284 1.00 83.25 181 THR A N 1
ATOM 1402 C CA . THR A 1 181 ? -37.218 19.538 80.305 1.00 83.25 181 THR A CA 1
ATOM 1403 C C . THR A 1 181 ? -38.043 19.592 79.021 1.00 83.25 181 THR A C 1
ATOM 1405 O O . THR A 1 181 ? -37.505 19.503 77.921 1.00 83.25 181 THR A O 1
ATOM 1408 N N . ASN A 1 182 ? -39.375 19.684 79.129 1.00 80.44 182 ASN A N 1
ATOM 1409 C CA . ASN A 1 182 ? -40.303 19.715 77.982 1.00 80.44 182 ASN A CA 1
ATOM 1410 C C . ASN A 1 182 ? -40.088 18.590 76.944 1.00 80.44 182 ASN A C 1
ATOM 1412 O O . ASN A 1 182 ? -40.296 18.775 75.746 1.00 80.44 182 ASN A O 1
ATOM 1416 N N . GLY A 1 183 ? -39.680 17.404 77.407 1.00 76.31 183 GLY A N 1
ATOM 1417 C CA . GLY A 1 183 ? -39.461 16.234 76.553 1.00 76.31 183 GLY A CA 1
ATOM 1418 C C . GLY A 1 183 ? -38.090 16.163 75.873 1.00 76.31 183 GLY A C 1
ATOM 1419 O O . GLY A 1 183 ? -37.889 15.244 75.080 1.00 76.31 183 GLY A O 1
ATOM 1420 N N . TRP A 1 184 ? -37.156 17.058 76.212 1.00 80.81 184 TRP A N 1
ATOM 1421 C CA . TRP A 1 184 ? -35.790 17.080 75.685 1.00 80.81 184 TRP A CA 1
ATOM 1422 C C . TRP A 1 184 ? -34.741 17.037 76.810 1.00 80.81 184 TRP A C 1
ATOM 1424 O O . TRP A 1 184 ? -34.952 17.666 77.850 1.00 80.81 184 TRP A O 1
ATOM 1434 N N . PRO A 1 185 ? -33.628 16.301 76.633 1.00 85.75 185 PRO A N 1
ATOM 1435 C CA . PRO A 1 185 ? -32.516 16.310 77.578 1.00 85.75 185 PRO A CA 1
ATOM 1436 C C . PRO A 1 185 ? -31.790 17.661 77.531 1.00 85.75 185 PRO A C 1
ATOM 1438 O O . PRO A 1 185 ? -31.466 18.155 76.453 1.00 85.75 185 PRO A O 1
ATOM 1441 N N . GLN A 1 186 ? -31.538 18.252 78.695 1.00 84.31 186 GLN A N 1
ATOM 1442 C CA . GLN A 1 186 ? -30.831 19.517 78.874 1.00 84.31 186 GLN A CA 1
ATOM 1443 C C . GLN A 1 186 ? -29.760 19.379 79.954 1.00 84.31 186 GLN A C 1
ATOM 1445 O O . GLN A 1 186 ? -29.953 18.666 80.938 1.00 84.31 186 GLN A O 1
ATOM 1450 N N . CYS A 1 187 ? -28.660 20.088 79.749 1.00 84.00 187 CYS A N 1
ATOM 1451 C CA . CYS A 1 187 ? -27.703 20.480 80.771 1.00 84.00 187 CYS A CA 1
ATOM 1452 C C . CYS A 1 187 ? -27.994 21.964 81.077 1.00 84.00 187 CYS A C 1
ATOM 1454 O O . CYS A 1 187 ? -27.824 22.356 82.242 1.00 84.00 187 CYS A O 1
#

Radius of gyration: 54.5 Å; chains: 1; bounding box: 9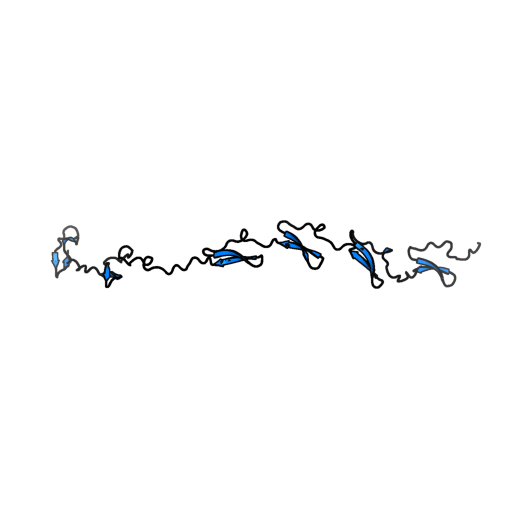8×54×151 Å

Organism: NCBI:txid364589